Protein AF-A0A6V7VIT1-F1 (afdb_monomer_lite)

Radius of gyration: 38.46 Å; chains: 1; bounding box: 57×125×67 Å

Secondary structure (DSSP, 8-state):
-HHHHHHHHTT---HHHHHHHHHHHHHHHHHHHHHHHHHHHHHSSPPPHHHHHHHHHHHHHHHHHHHHHHHHHHHHHHHHHHHHHHHTTT---HHHHHHHHHHHHHHHHHHHHHHHHHHHHHHHHHHHHHHHTT-S-SHHHHHHHHHHHHHHHHHHHHHHHHHHHHH-HHHHHHHHHHHHHHHHHHHHHHHHHHHHHHHHHHHHHHHHHHHHHHHHHHHHHHHHHHHHHHHHHTTS--

Organism: Meloidogyne enterolobii (NCBI:txid390850)

Sequence (238 aa):
MATVFARKYEKSKSKVFSICWFSIAIFVVLCNAISQQLTTRNNGARATIVTATSSYIVLIVSFIEFLLFILLLRYNKKKLIAVKEKEKFGNYKLTERYQHLENVRTGSQLIPTLICQLLFTVALAQAQTWVVFEMIPDKFYLALAIQANNLCDAIFSMLAESCVIIFHPFIRRDITQLLKKIFIKNRISDSSTNMTFYLKKENEAIDQIKMLTNSWEKKALNNNNNMITVVNKYKVVK

Foldseek 3Di:
DCVVDVPPCVVCPPPVVVVVVVVVVVVVVVVLVVQQVVCCVPPRRFQDPVNLVVLVVQLVVLVVVLVVLVVVLVVLVVVLVVQVVVVVVVPHDPVSNVSSVVSNLVSVLCNVLSVLSNVLSVVSSVLNVCRNVVVPVDPVVNVVSVVVNVVSVVVSVVVSVVSCCVSPPVNVVVVVVVVCCVVVVVVVVVVVVVVVVVVVVVVVVVVVVVVVVVVVVVVVVVVVVVVVVVVVVVVPDD

pLDDT: mean 73.59, std 13.9, range [40.19, 93.62]

InterPro domains:
  IPR052854 Nematode Serpentine Receptor Class Epsilon [PTHR47518] (1-219)

Structure (mmCIF, N/CA/C/O backbone):
data_AF-A0A6V7VIT1-F1
#
_entry.id   AF-A0A6V7VIT1-F1
#
loop_
_atom_site.group_PDB
_atom_site.id
_atom_site.type_symbol
_atom_site.label_atom_id
_atom_site.label_alt_id
_atom_site.label_comp_id
_atom_site.label_asym_id
_atom_site.label_entity_id
_atom_site.label_seq_id
_atom_site.pdbx_PDB_ins_code
_atom_site.Cartn_x
_atom_site.Cartn_y
_atom_site.Cartn_z
_atom_site.occupancy
_atom_site.B_iso_or_equiv
_atom_site.auth_seq_id
_atom_site.auth_comp_id
_atom_site.auth_asym_id
_atom_site.auth_atom_id
_atom_site.pdbx_PDB_model_num
ATOM 1 N N . MET A 1 1 ? -10.109 7.835 9.145 1.00 46.00 1 MET A N 1
ATOM 2 C CA . MET A 1 1 ? -10.487 7.634 10.566 1.00 46.00 1 MET A CA 1
ATOM 3 C C . MET A 1 1 ? -11.863 8.225 10.826 1.00 46.00 1 MET A C 1
ATOM 5 O O . MET A 1 1 ? -12.134 9.353 10.428 1.00 46.00 1 MET A O 1
ATOM 9 N N . ALA A 1 2 ? -12.716 7.452 11.489 1.00 40.19 2 ALA A N 1
ATOM 10 C CA . ALA A 1 2 ? -14.129 7.699 11.748 1.00 40.19 2 ALA A CA 1
ATOM 11 C C . ALA A 1 2 ? -14.424 8.964 12.582 1.00 40.19 2 ALA A C 1
ATOM 13 O O . ALA A 1 2 ? -15.536 9.474 12.527 1.00 40.19 2 ALA A O 1
ATOM 14 N N . THR A 1 3 ? -13.460 9.529 13.316 1.00 42.31 3 THR A N 1
ATOM 15 C CA . THR A 1 3 ? -13.709 10.680 14.208 1.00 42.31 3 THR A CA 1
ATOM 16 C C . THR A 1 3 ? -13.846 12.024 13.508 1.00 42.31 3 THR A C 1
ATOM 18 O O . THR A 1 3 ? -14.497 12.903 14.060 1.00 42.31 3 THR A O 1
ATOM 21 N N . VAL A 1 4 ? -13.292 12.207 12.307 1.00 45.78 4 VAL A N 1
ATOM 22 C CA . VAL A 1 4 ? -13.430 13.495 11.596 1.00 45.78 4 VAL A CA 1
ATOM 23 C C . VAL A 1 4 ? -14.653 13.498 10.679 1.00 45.78 4 VAL A C 1
ATOM 25 O O . VAL A 1 4 ? -15.188 14.557 10.369 1.00 45.78 4 VAL A O 1
ATOM 28 N N . PHE A 1 5 ? -15.160 12.321 10.294 1.00 42.91 5 PHE A N 1
ATOM 29 C CA . PHE A 1 5 ? -16.204 12.270 9.281 1.00 42.91 5 PHE A CA 1
ATOM 30 C C . PHE A 1 5 ? -17.329 11.256 9.477 1.00 42.91 5 PHE A C 1
ATOM 32 O O . PHE A 1 5 ? -18.253 11.384 8.706 1.00 42.91 5 PHE A O 1
ATOM 39 N N . ALA A 1 6 ? -17.388 10.323 10.437 1.00 41.41 6 ALA A N 1
ATOM 40 C CA . ALA A 1 6 ? -18.383 9.221 10.402 1.00 41.41 6 ALA A CA 1
ATOM 41 C C . ALA A 1 6 ? -19.821 9.627 9.988 1.00 41.41 6 ALA A C 1
ATOM 43 O O . ALA A 1 6 ? -20.347 9.087 9.021 1.00 41.41 6 ALA A O 1
ATOM 44 N N . ARG A 1 7 ? -20.406 10.676 10.593 1.00 42.16 7 ARG A N 1
ATOM 45 C CA . ARG A 1 7 ? -21.748 11.178 10.214 1.00 42.16 7 ARG A CA 1
ATOM 46 C C . ARG A 1 7 ? -21.830 11.886 8.851 1.00 42.16 7 ARG A C 1
ATOM 48 O O . ARG A 1 7 ? -22.896 11.897 8.244 1.00 42.16 7 ARG A O 1
ATOM 55 N N . LYS A 1 8 ? -20.743 12.505 8.380 1.00 45.22 8 LYS A N 1
ATOM 56 C CA . LYS A 1 8 ? -20.663 13.207 7.082 1.00 45.22 8 LYS A CA 1
ATOM 57 C C . LYS A 1 8 ? -20.175 12.281 5.953 1.00 45.22 8 LYS A C 1
ATOM 59 O O . LYS A 1 8 ? -20.661 12.394 4.842 1.00 45.22 8 LYS A O 1
ATOM 64 N N . TYR A 1 9 ? -19.297 11.324 6.254 1.00 41.19 9 TYR A N 1
ATOM 65 C CA . TYR A 1 9 ? -18.721 10.314 5.360 1.00 41.19 9 TYR A CA 1
ATOM 66 C C . TYR A 1 9 ? -19.749 9.249 4.973 1.00 41.19 9 TYR A C 1
ATOM 68 O O . TYR A 1 9 ? -19.798 8.855 3.814 1.00 41.19 9 TYR A O 1
ATOM 76 N N . GLU A 1 10 ? -20.604 8.812 5.910 1.00 42.75 10 GLU A N 1
ATOM 77 C CA . GLU A 1 10 ? -21.700 7.885 5.588 1.00 42.75 10 GLU A CA 1
ATOM 78 C C . GLU A 1 10 ? -22.764 8.537 4.698 1.00 42.75 10 GLU A C 1
ATOM 80 O O . GLU A 1 10 ? -23.299 7.881 3.807 1.00 42.75 10 GLU A O 1
ATOM 85 N N . LYS A 1 11 ? -23.044 9.837 4.889 1.00 45.75 11 LYS A N 1
ATOM 86 C CA . LYS A 1 11 ? -24.026 10.578 4.079 1.00 45.75 11 LYS A CA 1
ATOM 87 C C . LYS A 1 11 ? -23.471 11.117 2.761 1.00 45.75 11 LYS A C 1
ATOM 89 O O . LYS A 1 11 ? -24.223 11.224 1.799 1.00 45.75 11 LYS A O 1
ATOM 94 N N . SER A 1 12 ? -22.177 11.420 2.684 1.00 45.94 12 SER A N 1
ATOM 95 C CA . SER A 1 12 ? -21.496 11.813 1.451 1.00 45.94 12 SER A CA 1
ATOM 96 C C . SER A 1 12 ? -20.438 10.776 1.081 1.00 45.94 12 SER A C 1
ATOM 98 O O . SER A 1 12 ? -19.238 11.059 1.060 1.00 45.94 12 SER A O 1
ATOM 100 N N . LYS A 1 13 ? -20.873 9.567 0.709 1.00 47.53 13 LYS A N 1
ATOM 101 C CA . LYS A 1 13 ? -20.125 8.807 -0.298 1.00 47.53 13 LYS A CA 1
ATOM 102 C C . LYS A 1 13 ? -20.094 9.683 -1.545 1.00 47.53 13 LYS A C 1
ATOM 104 O O . LYS A 1 13 ? -21.008 9.633 -2.364 1.00 47.53 13 LYS A O 1
ATOM 109 N N . SER A 1 14 ? -19.103 10.561 -1.649 1.00 57.34 14 SER A N 1
ATOM 110 C CA . SER A 1 14 ? -18.929 11.395 -2.824 1.00 57.34 14 SER A CA 1
ATOM 111 C C . SER A 1 14 ? -18.463 10.462 -3.929 1.00 57.34 14 SER A C 1
ATOM 113 O O . SER A 1 14 ? -17.272 10.265 -4.140 1.00 57.34 14 SER A O 1
ATOM 115 N N . LYS A 1 15 ? -19.427 9.831 -4.610 1.00 65.94 15 LYS A N 1
ATOM 116 C CA . LYS A 1 15 ? -19.193 9.112 -5.864 1.00 65.94 15 LYS A CA 1
ATOM 117 C C . LYS A 1 15 ? -18.367 9.997 -6.797 1.00 65.94 15 LYS A C 1
ATOM 119 O O . LYS A 1 15 ? -17.474 9.496 -7.454 1.00 65.94 15 LYS A O 1
ATOM 124 N N . VAL A 1 16 ? -18.597 11.312 -6.748 1.00 71.75 16 VAL A N 1
ATOM 125 C CA . VAL A 1 16 ? -17.805 12.339 -7.429 1.00 71.75 16 VAL A CA 1
ATOM 126 C C . VAL A 1 16 ? -16.333 12.311 -7.011 1.00 71.75 16 VAL A C 1
ATOM 128 O O . VAL A 1 16 ? -15.484 12.271 -7.883 1.00 71.75 16 VAL A O 1
ATOM 131 N N . PHE A 1 17 ? -15.998 12.260 -5.717 1.00 69.62 17 PHE A N 1
ATOM 132 C CA . PHE A 1 17 ? -14.604 12.136 -5.267 1.00 69.62 17 PHE A CA 1
ATOM 133 C C . PHE A 1 17 ? -13.963 10.843 -5.773 1.00 69.62 17 PHE A C 1
ATOM 135 O O . PHE A 1 17 ? -12.865 10.891 -6.312 1.00 69.62 17 PHE A O 1
ATOM 142 N N . SER A 1 18 ? -14.651 9.702 -5.654 1.00 68.56 18 SER A N 1
ATOM 143 C CA . SER A 1 18 ? -14.129 8.427 -6.159 1.00 68.56 18 SER A CA 1
ATOM 144 C C . SER A 1 18 ? -13.947 8.436 -7.677 1.00 68.56 18 SER A C 1
ATOM 146 O O . SER A 1 18 ? -12.925 7.960 -8.149 1.00 68.56 18 SER A O 1
ATOM 148 N N . ILE A 1 1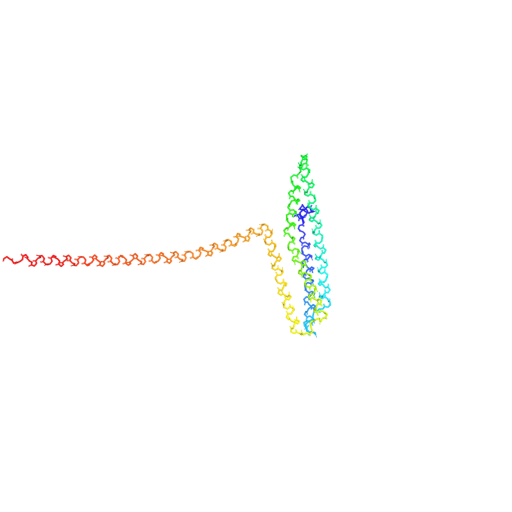9 ? -14.892 9.006 -8.432 1.00 74.25 19 ILE A N 1
ATOM 149 C CA . ILE A 1 19 ? -14.811 9.139 -9.893 1.00 74.25 19 ILE A CA 1
ATOM 150 C C . ILE A 1 19 ? -13.668 10.082 -10.276 1.00 74.25 19 ILE A C 1
ATOM 152 O O . ILE A 1 19 ? -12.827 9.701 -11.077 1.00 74.25 19 ILE A O 1
ATOM 156 N N . CYS A 1 20 ? -13.582 11.275 -9.679 1.00 72.31 20 CYS A N 1
ATOM 157 C CA . CYS A 1 20 ? -12.505 12.227 -9.954 1.00 72.31 20 CYS A CA 1
ATOM 158 C C . CYS A 1 20 ? -11.135 11.637 -9.611 1.00 72.31 20 CYS A C 1
ATOM 160 O O . CYS A 1 20 ? -10.208 11.742 -10.407 1.00 72.31 20 CYS A O 1
ATOM 162 N N . TRP A 1 21 ? -11.013 10.976 -8.458 1.00 73.94 21 TRP A N 1
ATOM 163 C CA . TRP A 1 21 ? -9.774 10.319 -8.055 1.00 73.94 21 TRP A CA 1
ATOM 164 C C . TRP A 1 21 ? -9.388 9.192 -9.014 1.00 73.94 21 TRP A C 1
ATOM 166 O O . TRP A 1 21 ? -8.238 9.107 -9.435 1.00 73.94 21 TRP A O 1
ATOM 176 N N . PHE A 1 22 ? -10.355 8.366 -9.414 1.00 70.81 22 PHE A N 1
ATOM 177 C CA . PHE A 1 22 ? -10.134 7.282 -10.365 1.00 70.81 22 PHE A CA 1
ATOM 178 C C . PHE A 1 22 ? -9.728 7.804 -11.749 1.00 70.81 22 PHE A C 1
ATOM 180 O O . PHE A 1 22 ? -8.796 7.274 -12.346 1.00 70.81 22 PHE A O 1
ATOM 187 N N . SER A 1 23 ? -10.346 8.887 -12.227 1.00 75.62 23 SER A N 1
ATOM 188 C CA . SER A 1 23 ? -9.967 9.544 -13.482 1.00 75.62 23 SER A CA 1
ATOM 189 C C . SER A 1 23 ? -8.548 10.109 -13.436 1.00 75.62 23 SER A C 1
ATOM 191 O O . SER A 1 23 ? -7.798 9.939 -14.393 1.00 75.62 23 SER A O 1
ATOM 193 N N . ILE A 1 24 ? -8.152 10.736 -12.320 1.00 75.31 24 ILE A N 1
ATOM 194 C CA . ILE A 1 24 ? -6.777 11.220 -12.115 1.00 75.31 24 ILE A CA 1
ATOM 195 C C . ILE A 1 24 ? -5.799 10.040 -12.119 1.00 75.31 24 ILE A C 1
ATOM 197 O O . ILE A 1 24 ? -4.781 10.096 -12.804 1.00 75.31 24 ILE A O 1
ATOM 201 N N . ALA A 1 25 ? -6.117 8.956 -11.408 1.00 71.94 25 ALA A N 1
ATOM 202 C CA . ALA A 1 25 ? -5.275 7.764 -11.361 1.00 71.94 25 ALA A CA 1
ATOM 203 C C . ALA A 1 25 ? -5.102 7.131 -12.752 1.00 71.94 25 ALA A C 1
ATOM 205 O O . ALA A 1 25 ? -3.974 6.860 -13.160 1.00 71.94 25 ALA A O 1
ATOM 206 N N . ILE A 1 26 ? -6.191 6.968 -13.515 1.00 77.06 26 ILE A N 1
ATOM 207 C CA . ILE A 1 26 ? -6.143 6.467 -14.897 1.00 77.06 26 ILE A CA 1
ATOM 208 C C . ILE A 1 26 ? -5.291 7.378 -15.774 1.00 77.06 26 ILE A C 1
ATOM 210 O O . ILE A 1 26 ? -4.445 6.887 -16.515 1.00 77.06 26 ILE A O 1
ATOM 214 N N . PHE A 1 27 ? -5.488 8.693 -15.690 1.00 78.69 27 PHE A N 1
ATOM 215 C CA . PHE A 1 27 ? -4.723 9.646 -16.486 1.00 78.69 27 PHE A CA 1
ATOM 216 C C . PHE A 1 27 ? -3.218 9.537 -16.208 1.00 78.69 27 PHE A C 1
ATOM 218 O O . PHE A 1 27 ? -2.426 9.461 -17.144 1.00 78.69 27 PHE A O 1
ATOM 225 N N . VAL A 1 28 ? -2.819 9.455 -14.936 1.00 70.81 28 VAL A N 1
ATOM 226 C CA . VAL A 1 28 ? -1.411 9.286 -14.541 1.00 70.81 28 VAL A CA 1
ATOM 227 C C . VAL A 1 28 ? -0.844 7.957 -15.049 1.00 70.81 28 VAL A C 1
ATOM 229 O O . VAL A 1 28 ? 0.254 7.937 -15.606 1.00 70.81 28 VAL A O 1
ATOM 232 N N . VAL A 1 29 ? -1.596 6.859 -14.918 1.00 75.25 29 VAL A N 1
ATOM 233 C CA . VAL A 1 29 ? -1.184 5.536 -15.417 1.00 75.25 29 VAL A CA 1
ATOM 234 C C . VAL A 1 29 ? -1.013 5.548 -16.936 1.00 75.25 29 VAL A C 1
ATOM 236 O O . VAL A 1 29 ? -0.002 5.059 -17.436 1.00 75.25 29 VAL A O 1
ATOM 239 N N . LEU A 1 30 ? -1.952 6.146 -17.674 1.00 74.56 30 LEU A N 1
ATOM 240 C CA . LEU A 1 30 ? -1.879 6.255 -19.131 1.00 74.56 30 LEU A CA 1
ATOM 241 C C . LEU A 1 30 ? -0.693 7.112 -19.577 1.00 74.56 30 LEU A C 1
ATOM 243 O O . LEU A 1 30 ? 0.049 6.697 -20.462 1.00 74.56 30 LEU A O 1
ATOM 247 N N . CYS A 1 31 ? -0.465 8.263 -18.942 1.00 72.88 31 CYS A N 1
ATOM 248 C CA . CYS A 1 31 ? 0.691 9.113 -19.229 1.00 72.88 31 CYS A CA 1
ATOM 249 C C . CYS A 1 31 ? 2.015 8.369 -19.002 1.00 72.88 31 CYS A C 1
ATOM 251 O O . CYS A 1 31 ? 2.915 8.448 -19.841 1.00 72.88 31 CYS A O 1
ATOM 253 N N . ASN A 1 32 ? 2.119 7.595 -17.918 1.00 68.38 32 ASN A N 1
ATOM 254 C CA . ASN A 1 32 ? 3.301 6.779 -17.641 1.00 68.38 32 ASN A CA 1
ATOM 255 C C . ASN A 1 32 ? 3.475 5.644 -18.661 1.00 68.38 32 ASN A C 1
ATOM 257 O O . ASN A 1 32 ? 4.573 5.469 -19.188 1.00 68.38 32 ASN A O 1
ATOM 261 N N . ALA A 1 33 ? 2.403 4.924 -19.001 1.00 70.69 33 ALA A N 1
ATOM 262 C CA . ALA A 1 33 ? 2.444 3.836 -19.978 1.00 70.69 33 ALA A CA 1
ATOM 263 C C . ALA A 1 33 ? 2.823 4.331 -21.386 1.00 70.69 33 ALA A C 1
ATOM 265 O O . ALA A 1 33 ? 3.668 3.734 -22.054 1.00 70.69 33 ALA A O 1
ATOM 266 N N . ILE A 1 34 ? 2.244 5.455 -21.820 1.00 72.75 34 ILE A N 1
ATOM 267 C CA . ILE A 1 34 ? 2.535 6.080 -23.117 1.00 72.75 34 ILE A CA 1
ATOM 268 C C . ILE A 1 34 ? 3.983 6.586 -23.154 1.00 72.75 34 ILE A C 1
ATOM 270 O O . ILE A 1 34 ? 4.697 6.321 -24.121 1.00 72.75 34 ILE A O 1
ATOM 274 N N . SER A 1 35 ? 4.448 7.254 -22.091 1.00 66.81 35 SER A N 1
ATOM 275 C CA . SER A 1 35 ? 5.839 7.715 -21.963 1.00 66.81 35 SER A CA 1
ATOM 276 C C . SER A 1 35 ? 6.835 6.552 -22.065 1.00 66.81 35 SER A C 1
ATOM 278 O O . SER A 1 35 ? 7.835 6.633 -22.784 1.00 66.81 35 SER A O 1
ATOM 280 N N . GLN A 1 36 ? 6.525 5.423 -21.425 1.00 64.75 36 GLN A N 1
ATOM 281 C CA . GLN A 1 36 ? 7.357 4.223 -21.472 1.00 64.75 36 GLN A CA 1
ATOM 282 C C . GLN A 1 36 ? 7.368 3.582 -22.874 1.00 64.75 36 GLN A C 1
ATOM 284 O O . GLN A 1 36 ? 8.441 3.264 -23.395 1.00 64.75 36 GLN A O 1
ATOM 289 N N . GLN A 1 37 ? 6.213 3.457 -23.539 1.00 64.88 37 GLN A N 1
ATOM 290 C CA . GLN A 1 37 ? 6.129 2.898 -24.898 1.00 64.88 37 GLN A CA 1
ATOM 291 C C . GLN A 1 37 ? 6.834 3.761 -25.954 1.00 64.88 37 GLN A C 1
ATOM 293 O O . GLN A 1 37 ? 7.558 3.224 -26.796 1.00 64.88 37 GLN A O 1
ATOM 298 N N . LEU A 1 38 ? 6.673 5.087 -25.898 1.00 61.38 38 LEU A N 1
ATOM 299 C CA . LEU A 1 38 ? 7.322 6.017 -26.832 1.00 61.38 38 LEU A CA 1
ATOM 300 C C . LEU A 1 38 ? 8.853 5.949 -26.739 1.00 61.38 38 LEU A C 1
ATOM 302 O O . LEU A 1 38 ? 9.547 6.055 -27.748 1.00 61.38 38 LEU A O 1
ATOM 306 N N . THR A 1 39 ? 9.377 5.712 -25.539 1.00 55.81 39 THR A N 1
ATOM 307 C CA . THR A 1 39 ? 10.824 5.687 -25.281 1.00 55.81 39 THR A CA 1
ATOM 308 C C . THR A 1 39 ? 11.452 4.347 -25.653 1.00 55.81 39 THR A C 1
ATOM 310 O O . THR A 1 39 ? 12.531 4.315 -26.249 1.00 55.81 39 THR A O 1
ATOM 313 N N . THR A 1 40 ? 10.733 3.245 -25.407 1.00 57.53 40 THR A N 1
ATOM 314 C CA . THR A 1 40 ? 11.169 1.886 -25.778 1.00 57.53 40 THR A CA 1
ATOM 315 C C . THR A 1 40 ? 11.393 1.755 -27.289 1.00 57.53 40 THR A C 1
ATOM 317 O O . THR A 1 40 ? 12.301 1.048 -27.722 1.00 57.53 40 THR A O 1
ATOM 320 N N . ARG A 1 41 ? 10.599 2.478 -28.092 1.00 52.69 41 ARG A N 1
ATOM 321 C CA . ARG A 1 41 ? 10.657 2.450 -29.560 1.00 52.69 41 ARG A CA 1
ATOM 322 C C . ARG A 1 41 ? 11.880 3.164 -30.148 1.00 52.69 41 ARG A C 1
ATOM 324 O O . ARG A 1 41 ? 12.341 2.753 -31.206 1.00 52.69 41 ARG A O 1
ATOM 331 N N . ASN A 1 42 ? 12.404 4.192 -29.475 1.00 50.34 42 ASN A N 1
ATOM 332 C CA . ASN A 1 42 ? 13.466 5.040 -30.026 1.00 50.34 42 ASN A CA 1
ATOM 333 C C . ASN A 1 42 ? 14.856 4.781 -29.420 1.00 50.34 42 ASN A C 1
ATOM 335 O O . ASN A 1 42 ? 15.836 4.935 -30.136 1.00 50.34 42 ASN A O 1
ATOM 339 N N . ASN A 1 43 ? 14.966 4.362 -28.149 1.00 52.06 43 ASN A N 1
ATOM 340 C CA . ASN A 1 43 ? 16.262 4.271 -27.447 1.00 52.06 43 ASN A CA 1
ATOM 341 C C . ASN A 1 43 ? 16.470 2.972 -26.629 1.00 52.06 43 ASN A C 1
ATOM 343 O O . ASN A 1 43 ? 17.393 2.892 -25.815 1.00 52.06 43 ASN A O 1
ATOM 347 N N . GLY A 1 44 ? 15.634 1.944 -26.825 1.00 55.28 44 GLY A N 1
ATOM 348 C CA . GLY A 1 44 ? 15.608 0.752 -25.965 1.00 55.28 44 GLY A CA 1
ATOM 349 C C . GLY A 1 44 ? 14.929 1.015 -24.614 1.00 55.28 44 GLY A C 1
ATOM 350 O O . GLY A 1 44 ? 14.366 2.086 -24.398 1.00 55.28 44 GLY A O 1
ATOM 351 N N . ALA A 1 45 ? 14.941 0.029 -23.708 1.00 53.28 45 ALA A N 1
ATOM 352 C CA . ALA A 1 45 ? 14.264 0.069 -22.404 1.00 53.28 45 ALA A CA 1
ATOM 353 C C . ALA A 1 45 ? 14.902 1.080 -21.424 1.00 53.28 45 ALA A C 1
ATOM 355 O O . ALA A 1 45 ? 15.522 0.702 -20.433 1.00 53.28 45 ALA A O 1
ATOM 356 N N . ARG A 1 46 ? 14.773 2.377 -21.712 1.00 57.62 46 ARG A N 1
ATOM 357 C CA . ARG A 1 46 ? 15.201 3.475 -20.842 1.00 57.62 46 ARG A CA 1
ATOM 358 C C . ARG A 1 46 ? 13.992 4.039 -20.101 1.00 57.62 46 ARG A C 1
ATOM 360 O O . ARG A 1 46 ? 12.973 4.351 -20.716 1.00 57.62 46 ARG A O 1
ATOM 367 N N . ALA A 1 47 ? 14.112 4.181 -18.784 1.00 60.00 47 ALA A N 1
ATOM 368 C CA . ALA A 1 47 ? 13.222 5.034 -18.005 1.00 60.00 47 ALA A CA 1
ATOM 369 C C . ALA A 1 47 ? 13.414 6.485 -18.461 1.00 60.00 47 ALA A C 1
ATOM 371 O O . ALA A 1 47 ? 14.537 6.913 -18.733 1.00 60.00 47 ALA A O 1
ATOM 372 N N . THR A 1 48 ? 12.327 7.243 -18.570 1.00 68.88 48 THR A N 1
ATOM 373 C CA . THR A 1 48 ? 12.419 8.663 -18.908 1.00 68.88 48 THR A CA 1
ATOM 374 C C . THR A 1 48 ? 12.672 9.481 -17.652 1.00 68.88 48 THR A C 1
ATOM 376 O O . THR A 1 48 ? 12.296 9.099 -16.545 1.00 68.88 48 THR A O 1
ATOM 379 N N . ILE A 1 49 ? 13.239 10.676 -17.825 1.00 73.62 49 ILE A N 1
ATOM 380 C CA . ILE A 1 49 ? 13.282 11.685 -16.756 1.00 73.62 49 ILE A CA 1
ATOM 381 C C . ILE A 1 49 ? 11.872 11.882 -16.171 1.00 73.62 49 ILE A C 1
ATOM 383 O O . ILE A 1 49 ? 11.721 11.989 -14.962 1.00 73.62 49 ILE A O 1
ATOM 387 N N . VAL A 1 50 ? 10.831 11.810 -17.010 1.00 74.31 50 VAL A N 1
ATOM 388 C CA . VAL A 1 50 ? 9.423 11.887 -16.596 1.00 74.31 50 VAL A CA 1
ATOM 389 C C . VAL A 1 50 ? 9.028 10.745 -15.651 1.00 74.31 50 VAL A C 1
ATOM 391 O O . VAL A 1 50 ? 8.429 11.020 -14.610 1.00 74.31 50 VAL A O 1
ATOM 394 N N . THR A 1 51 ? 9.370 9.483 -15.947 1.00 75.12 51 THR A N 1
ATOM 395 C CA . THR A 1 51 ? 9.041 8.361 -15.047 1.00 75.12 51 THR A CA 1
ATOM 396 C C . THR A 1 51 ? 9.798 8.466 -13.726 1.00 75.12 51 THR A C 1
ATOM 398 O O . THR A 1 51 ? 9.192 8.275 -12.670 1.00 75.12 51 THR A O 1
ATOM 401 N N . ALA A 1 52 ? 11.068 8.882 -13.748 1.00 81.50 52 ALA A N 1
ATOM 402 C CA . ALA A 1 52 ? 11.816 9.152 -12.522 1.00 81.50 52 ALA A CA 1
ATOM 403 C C . ALA A 1 52 ? 11.187 10.289 -11.701 1.00 81.50 52 ALA A C 1
ATOM 405 O O . ALA A 1 52 ? 10.884 10.089 -10.525 1.00 81.50 52 ALA A O 1
ATOM 406 N N . THR A 1 53 ? 10.892 11.445 -12.303 1.00 83.75 53 THR A N 1
ATOM 407 C CA . THR A 1 53 ? 10.220 12.558 -11.612 1.00 83.75 53 THR A CA 1
ATOM 408 C C . THR A 1 53 ? 8.876 12.125 -11.026 1.00 83.75 53 THR A C 1
ATOM 410 O O . THR A 1 53 ? 8.588 12.434 -9.870 1.00 83.75 53 THR A O 1
ATOM 413 N N . SER A 1 54 ? 8.079 11.349 -11.768 1.00 83.19 54 SER A N 1
ATOM 414 C CA . SER A 1 54 ? 6.800 10.827 -11.272 1.00 83.19 54 SER A CA 1
ATOM 415 C C . SER A 1 54 ? 6.978 9.922 -10.045 1.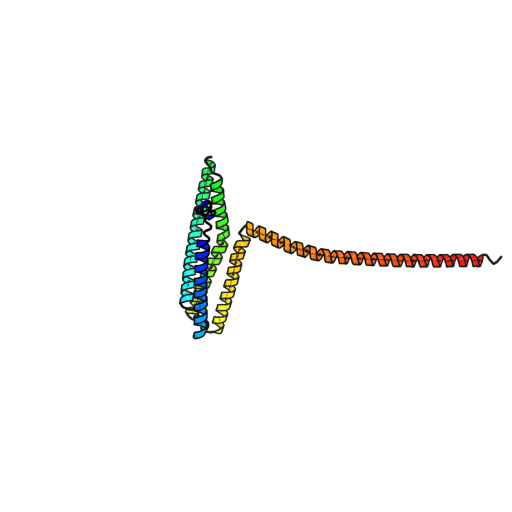00 83.19 54 SER A C 1
ATOM 417 O O . SER A 1 54 ? 6.234 10.058 -9.075 1.00 83.19 54 SER A O 1
ATOM 419 N N . SER A 1 55 ? 8.012 9.071 -10.029 1.00 85.50 55 SER A N 1
ATOM 420 C CA . SER A 1 55 ? 8.303 8.187 -8.895 1.00 85.50 55 SER A CA 1
ATOM 421 C C . SER A 1 55 ? 8.704 8.962 -7.635 1.00 85.50 55 SER A C 1
ATOM 423 O O . SER A 1 55 ? 8.251 8.627 -6.541 1.00 85.50 55 SER A O 1
ATOM 425 N N . TYR A 1 56 ? 9.451 10.063 -7.778 1.00 88.88 56 TYR A N 1
ATOM 426 C CA . TYR A 1 56 ? 9.781 10.949 -6.658 1.00 88.88 56 TYR A CA 1
ATOM 427 C C . TYR A 1 56 ? 8.564 11.707 -6.126 1.00 88.88 56 TYR A C 1
ATOM 429 O O . TYR A 1 56 ? 8.422 11.855 -4.914 1.00 88.88 56 TYR A O 1
ATOM 437 N N . ILE A 1 57 ? 7.657 12.151 -7.002 1.00 88.62 57 ILE A N 1
ATOM 438 C CA . ILE A 1 57 ? 6.393 12.766 -6.573 1.00 88.62 57 ILE A CA 1
ATOM 439 C C . ILE A 1 57 ? 5.577 11.758 -5.757 1.00 88.62 57 ILE A C 1
ATOM 441 O O . ILE A 1 57 ? 5.112 12.089 -4.667 1.00 88.62 57 ILE A O 1
ATOM 445 N N . VAL A 1 58 ? 5.449 10.518 -6.241 1.00 89.00 58 VAL A N 1
ATOM 446 C CA . VAL A 1 58 ? 4.748 9.441 -5.524 1.00 89.00 58 VAL A CA 1
ATOM 447 C C . VAL A 1 58 ? 5.400 9.165 -4.167 1.00 89.00 58 VAL A C 1
ATOM 449 O O . VAL A 1 58 ? 4.686 9.040 -3.172 1.00 89.00 58 VAL A O 1
ATOM 452 N N . LEU A 1 59 ? 6.734 9.137 -4.093 1.00 92.06 59 LEU A N 1
ATOM 453 C CA . LEU A 1 59 ? 7.464 8.965 -2.836 1.00 92.06 59 LEU A CA 1
ATOM 454 C C . LEU A 1 59 ? 7.170 10.100 -1.843 1.00 92.06 59 LEU A C 1
ATOM 456 O O . LEU A 1 59 ? 6.863 9.833 -0.682 1.00 92.06 59 LEU A O 1
ATOM 460 N N . ILE A 1 60 ? 7.217 11.360 -2.290 1.00 92.19 60 ILE A N 1
ATOM 461 C CA . ILE A 1 60 ? 6.926 12.529 -1.444 1.00 92.19 60 ILE A CA 1
ATOM 462 C C . ILE A 1 60 ? 5.491 12.464 -0.918 1.00 92.19 60 ILE A C 1
ATOM 464 O O . ILE A 1 60 ? 5.266 12.632 0.281 1.00 92.19 60 ILE A O 1
A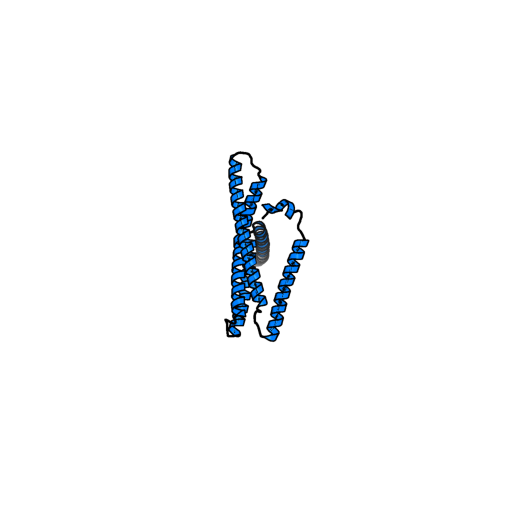TOM 468 N N . VAL A 1 61 ? 4.522 12.185 -1.794 1.00 90.31 61 VAL A N 1
ATOM 469 C CA . VAL A 1 61 ? 3.112 12.042 -1.410 1.00 90.31 61 VAL A CA 1
ATOM 470 C C . VAL A 1 61 ? 2.942 10.911 -0.395 1.00 90.31 61 VAL A C 1
ATOM 472 O O . VAL A 1 61 ? 2.308 11.122 0.637 1.00 90.31 61 VAL A O 1
ATOM 475 N N . SER A 1 62 ? 3.566 9.756 -0.631 1.00 90.00 62 SER A N 1
ATOM 476 C CA . SER A 1 62 ? 3.491 8.595 0.269 1.00 90.00 62 SER A CA 1
ATOM 477 C C . SER A 1 62 ? 4.111 8.890 1.635 1.00 90.00 62 SER A C 1
ATOM 479 O O . SER A 1 62 ? 3.571 8.501 2.670 1.00 90.00 62 SER A O 1
ATOM 481 N N . PHE A 1 63 ? 5.215 9.639 1.666 1.00 93.12 63 PHE A N 1
ATOM 482 C CA . PHE A 1 63 ? 5.847 10.073 2.909 1.00 93.12 63 PHE A CA 1
ATOM 483 C C . PHE A 1 63 ? 4.970 11.064 3.687 1.00 93.12 63 PHE A C 1
ATOM 485 O O . PHE A 1 63 ? 4.787 10.910 4.897 1.00 93.12 63 PHE A O 1
ATOM 492 N N . ILE A 1 64 ? 4.379 12.051 3.004 1.00 92.62 64 ILE A N 1
ATOM 493 C CA . ILE A 1 64 ? 3.439 13.006 3.611 1.00 92.62 64 ILE A CA 1
ATOM 494 C C . ILE A 1 64 ? 2.216 12.269 4.167 1.00 92.62 64 ILE A C 1
ATOM 496 O O . ILE A 1 64 ? 1.817 12.521 5.305 1.00 92.62 64 ILE A O 1
ATOM 500 N N . GLU A 1 65 ? 1.641 11.340 3.403 1.00 88.50 65 GLU A N 1
ATOM 501 C CA . GLU A 1 65 ? 0.509 10.520 3.838 1.00 88.50 65 GLU A CA 1
ATOM 502 C C . GLU A 1 65 ? 0.859 9.716 5.094 1.00 88.50 65 GLU A C 1
ATOM 504 O O . GLU A 1 65 ? 0.121 9.761 6.084 1.00 88.50 65 GLU A O 1
ATOM 509 N N . PHE A 1 66 ? 2.017 9.052 5.100 1.00 91.88 66 PHE A N 1
ATOM 510 C CA . PHE A 1 66 ? 2.501 8.302 6.254 1.00 91.88 66 PHE A CA 1
ATOM 511 C C . PHE A 1 66 ? 2.654 9.195 7.494 1.00 91.88 66 PHE A C 1
ATOM 513 O O . PHE A 1 66 ? 2.170 8.852 8.578 1.00 91.88 66 PHE A O 1
ATOM 520 N N . LEU A 1 67 ? 3.262 10.377 7.352 1.00 93.62 67 LEU A N 1
ATOM 521 C CA . LEU A 1 67 ? 3.421 11.331 8.452 1.00 93.62 67 LEU A CA 1
ATOM 522 C C . LEU A 1 67 ? 2.077 11.833 8.989 1.00 93.62 67 LEU A C 1
ATOM 524 O O . LEU A 1 67 ? 1.847 11.799 10.203 1.00 93.62 67 LEU A O 1
ATOM 528 N N . LEU A 1 68 ? 1.175 12.265 8.104 1.00 89.38 68 LEU A N 1
ATOM 529 C CA . LEU A 1 68 ? -0.167 12.715 8.479 1.00 89.38 68 LEU A CA 1
ATOM 530 C C . LEU A 1 68 ? -0.932 11.609 9.205 1.00 89.38 68 LEU A C 1
ATOM 532 O O . LEU A 1 68 ? -1.584 11.866 10.220 1.00 89.38 68 LEU A O 1
ATOM 536 N N . PHE A 1 69 ? -0.807 10.370 8.739 1.00 91.25 69 PHE A N 1
ATOM 537 C CA . PHE A 1 69 ? -1.419 9.216 9.374 1.00 91.25 69 PHE A CA 1
ATOM 538 C C . PHE A 1 69 ? -0.878 8.969 10.790 1.00 91.25 69 PHE A C 1
ATOM 540 O O . PHE A 1 69 ? -1.660 8.772 11.727 1.00 91.25 69 PHE A O 1
ATOM 547 N N . ILE A 1 70 ? 0.443 9.034 10.990 1.00 91.94 70 ILE A N 1
ATOM 548 C CA . ILE A 1 70 ? 1.065 8.887 12.316 1.00 91.94 70 ILE A CA 1
ATOM 549 C C . ILE A 1 70 ? 0.617 10.004 13.266 1.00 91.94 70 ILE A C 1
ATOM 551 O O . ILE A 1 70 ? 0.291 9.730 14.428 1.00 91.94 70 ILE A O 1
ATOM 555 N N . LEU A 1 71 ? 0.550 11.250 12.790 1.00 91.88 71 LEU A N 1
ATOM 556 C CA . LEU A 1 71 ? 0.047 12.383 13.573 1.00 91.88 71 LEU A CA 1
ATOM 557 C C . LEU A 1 71 ? -1.417 12.178 13.980 1.00 91.88 71 LEU A C 1
ATOM 559 O O . LEU A 1 71 ? -1.761 12.322 15.156 1.00 91.88 71 LEU A O 1
ATOM 563 N N . LEU A 1 72 ? -2.262 11.764 13.037 1.00 89.31 72 LEU A N 1
ATOM 564 C CA . LEU A 1 72 ? -3.674 11.457 13.259 1.00 89.31 72 LEU A CA 1
ATOM 565 C C . LEU A 1 72 ? -3.853 10.313 14.274 1.00 89.31 72 LEU A C 1
ATOM 567 O O . LEU A 1 72 ? -4.721 10.372 15.151 1.00 89.31 72 LEU A O 1
ATOM 571 N N . LEU A 1 73 ? -3.011 9.281 14.206 1.00 90.75 73 LEU A N 1
ATOM 572 C CA . LEU A 1 73 ? -3.029 8.170 15.153 1.00 90.75 73 LEU A CA 1
ATOM 573 C C . LEU A 1 73 ? -2.599 8.610 16.555 1.00 90.75 73 LEU A C 1
ATOM 575 O O . LEU A 1 73 ? -3.263 8.267 17.536 1.00 90.75 73 LEU A O 1
ATOM 579 N N . ARG A 1 74 ? -1.523 9.401 16.665 1.00 91.44 74 ARG A N 1
ATOM 580 C CA . ARG A 1 74 ? -1.072 9.984 17.940 1.00 91.44 74 ARG A CA 1
ATOM 581 C C . ARG A 1 74 ? -2.155 10.865 18.558 1.00 91.44 74 ARG A C 1
ATOM 583 O O . ARG A 1 74 ? -2.417 10.749 19.755 1.00 91.44 74 ARG A O 1
ATOM 590 N N . TYR A 1 75 ? -2.820 11.685 17.748 1.00 90.38 75 TYR A N 1
ATOM 591 C CA . TYR A 1 75 ? -3.944 12.510 18.183 1.00 90.38 75 TYR A CA 1
ATOM 592 C C . TYR A 1 75 ? -5.088 11.660 18.755 1.00 90.38 75 TYR A C 1
ATOM 594 O O . TYR A 1 75 ? -5.544 11.909 19.872 1.00 90.38 75 TYR A O 1
ATOM 602 N N . ASN A 1 76 ? -5.510 10.609 18.043 1.00 88.06 76 ASN A N 1
ATOM 603 C CA . ASN A 1 76 ? -6.580 9.729 18.521 1.00 88.06 76 ASN A CA 1
ATOM 604 C C . ASN A 1 76 ? -6.185 8.940 19.778 1.00 88.06 76 ASN A C 1
ATOM 606 O O . ASN A 1 76 ? -7.023 8.772 20.663 1.00 88.06 76 ASN A O 1
ATOM 610 N N . LYS A 1 77 ? -4.917 8.525 19.916 1.00 90.81 77 LYS A N 1
ATOM 611 C CA . LYS A 1 77 ? -4.406 7.905 21.152 1.00 90.81 77 LYS A CA 1
ATOM 612 C C . LYS A 1 77 ? -4.478 8.866 22.342 1.00 90.81 77 LYS A C 1
ATOM 614 O O . LYS A 1 77 ? -4.990 8.479 23.389 1.00 90.81 77 LYS A O 1
ATOM 619 N N . LYS A 1 78 ? -4.039 10.121 22.178 1.00 91.56 78 LYS A N 1
ATOM 620 C CA . LYS A 1 78 ? -4.135 11.150 23.233 1.00 91.56 78 LYS A CA 1
ATOM 621 C C . LYS A 1 78 ? -5.587 11.411 23.641 1.00 91.56 78 LYS A C 1
ATOM 623 O O . LYS A 1 78 ? -5.896 11.414 24.828 1.00 91.56 78 LYS A O 1
ATOM 628 N N . LYS A 1 79 ? -6.492 11.558 22.666 1.00 88.06 79 LYS A N 1
ATOM 629 C CA . LYS A 1 79 ? -7.932 11.717 22.932 1.00 88.06 79 LYS A CA 1
ATOM 630 C C . LYS A 1 79 ? -8.530 10.520 23.666 1.00 88.06 79 LYS A C 1
ATOM 632 O O . LYS A 1 79 ? -9.295 10.720 24.600 1.00 88.06 79 LYS A O 1
ATOM 637 N N . LEU A 1 80 ? -8.159 9.295 23.295 1.00 88.06 80 LEU A N 1
ATOM 638 C CA . LEU A 1 80 ? -8.630 8.091 23.980 1.00 88.06 80 LEU A CA 1
ATOM 639 C C . LEU A 1 80 ? -8.216 8.067 25.461 1.00 88.06 80 LEU A C 1
ATOM 641 O O . LEU A 1 80 ? -9.024 7.680 26.300 1.00 88.06 80 LEU A O 1
ATOM 645 N N . ILE A 1 81 ? -6.989 8.488 25.785 1.00 88.94 81 ILE A N 1
ATOM 646 C CA . ILE A 1 81 ? -6.501 8.573 27.173 1.00 88.94 81 ILE A CA 1
ATOM 647 C C . ILE A 1 81 ? -7.309 9.611 27.959 1.00 88.94 81 ILE A C 1
ATOM 649 O O . ILE A 1 81 ? -7.882 9.273 28.990 1.00 88.94 81 ILE A O 1
ATOM 653 N N . ALA A 1 82 ? -7.461 10.823 27.419 1.00 87.69 82 ALA A N 1
ATOM 654 C CA . ALA A 1 82 ? -8.241 11.883 28.063 1.00 87.69 82 ALA A CA 1
ATOM 655 C C . ALA A 1 82 ? -9.710 11.480 28.296 1.00 87.69 82 ALA A C 1
ATOM 657 O O . ALA A 1 82 ? -10.319 11.839 29.301 1.00 87.69 82 ALA A O 1
ATOM 658 N N . VAL A 1 83 ? -10.299 10.710 27.376 1.00 85.56 83 VAL A N 1
ATOM 659 C CA . VAL A 1 83 ? -11.663 10.185 27.527 1.00 85.56 83 VAL A CA 1
ATOM 660 C C . VAL A 1 83 ? -11.747 9.141 28.649 1.00 85.56 83 VAL A C 1
ATOM 662 O O . VAL A 1 83 ? -12.691 9.183 29.435 1.00 85.56 83 VAL A O 1
ATOM 665 N N . LYS A 1 84 ? -10.756 8.246 28.772 1.00 83.94 84 LYS A N 1
ATOM 666 C CA . LYS A 1 84 ? -10.679 7.272 29.879 1.00 83.94 84 LYS A CA 1
ATOM 667 C C . LYS A 1 84 ? -10.494 7.943 31.242 1.00 83.94 84 LYS A C 1
ATOM 669 O O . LYS A 1 84 ? -10.970 7.427 32.245 1.00 83.94 84 LYS A O 1
ATOM 674 N N . GLU A 1 85 ? -9.804 9.078 31.293 1.00 84.44 85 GLU A N 1
ATOM 675 C CA . GLU A 1 85 ? -9.665 9.860 32.526 1.00 84.44 85 GLU A CA 1
ATOM 676 C C . GLU A 1 85 ? -10.992 10.498 32.937 1.00 84.44 85 GLU A C 1
ATOM 678 O O . GLU A 1 85 ? -11.371 10.404 34.100 1.00 84.44 85 GLU A O 1
ATOM 683 N N . LYS A 1 86 ? -11.749 11.062 31.986 1.00 80.75 86 LYS A N 1
ATOM 684 C CA . LYS A 1 86 ? -13.083 11.638 32.243 1.00 80.75 86 LYS A CA 1
ATOM 685 C C . LYS A 1 86 ? -14.115 10.608 32.706 1.00 80.75 86 LYS A C 1
ATOM 687 O O . LYS A 1 86 ? -15.000 10.948 33.485 1.00 80.75 86 LYS A O 1
ATOM 692 N N . GLU A 1 87 ? -13.987 9.356 32.269 1.00 76.62 87 GLU A N 1
ATOM 693 C CA . GLU A 1 87 ? -14.829 8.239 32.719 1.00 76.62 87 GLU A CA 1
ATOM 694 C C . GLU A 1 87 ? -14.742 8.014 34.236 1.00 76.62 87 GLU A C 1
ATOM 696 O O . GLU A 1 87 ? -15.753 7.707 34.862 1.00 76.62 87 GLU A O 1
ATOM 701 N N . LYS A 1 88 ? -13.578 8.271 34.850 1.00 73.56 88 LYS A N 1
ATOM 702 C CA . LYS A 1 88 ? -13.402 8.165 36.309 1.00 73.56 88 LYS A CA 1
ATOM 703 C C . LYS A 1 88 ? -14.262 9.156 37.103 1.00 73.56 88 LYS A C 1
ATOM 705 O O . LYS A 1 88 ? -14.481 8.937 38.287 1.00 73.56 88 LYS A O 1
ATOM 710 N N . PHE A 1 89 ? -14.752 10.221 36.466 1.00 75.44 89 PHE A N 1
ATOM 711 C CA . PHE A 1 89 ? -15.507 11.305 37.103 1.00 75.44 89 PHE A CA 1
ATOM 712 C C . PHE A 1 89 ? -17.008 11.301 36.750 1.00 75.44 89 PHE A C 1
ATOM 714 O O . PHE A 1 89 ? -17.692 12.295 36.976 1.00 75.44 89 PHE A O 1
ATOM 721 N N . GLY A 1 90 ? -17.539 10.223 36.156 1.00 67.81 90 GLY A N 1
ATOM 722 C CA . GLY A 1 90 ? -18.986 10.027 35.940 1.00 67.81 90 GLY A CA 1
ATOM 723 C C . GLY A 1 90 ? -19.645 10.843 34.812 1.00 67.81 90 GLY A C 1
ATOM 724 O O . GLY A 1 90 ? -20.751 10.516 34.394 1.00 67.81 90 GLY A O 1
ATOM 725 N N . ASN A 1 91 ? -18.976 11.852 34.245 1.00 61.34 91 ASN A N 1
ATOM 726 C CA . ASN A 1 91 ? -19.495 12.689 33.149 1.00 61.34 91 ASN A CA 1
ATOM 727 C C . ASN A 1 91 ? -19.093 12.151 31.764 1.00 61.34 91 ASN A C 1
ATOM 729 O O . ASN A 1 91 ? -18.262 12.742 31.066 1.00 61.34 91 ASN A O 1
ATOM 733 N N . TYR A 1 92 ? -19.648 11.005 31.359 1.00 62.22 92 TYR A N 1
ATOM 734 C CA . TYR A 1 92 ? -19.089 10.245 30.241 1.00 62.22 92 TYR A CA 1
ATOM 735 C C . TYR A 1 92 ? -20.106 9.789 29.173 1.00 62.22 92 TYR A C 1
ATOM 737 O O . TYR A 1 92 ? -21.124 9.167 29.466 1.00 62.22 92 TYR A O 1
ATOM 745 N N . LYS A 1 93 ? -19.798 10.071 27.894 1.00 73.38 93 LYS A N 1
ATOM 746 C CA . LYS A 1 93 ? -20.557 9.614 26.714 1.00 73.38 93 LYS A CA 1
ATOM 747 C C . LYS A 1 93 ? -19.910 8.360 26.112 1.00 73.38 93 LYS A C 1
ATOM 749 O O . LYS A 1 93 ? -18.854 8.455 25.479 1.00 73.38 93 LYS A O 1
ATOM 754 N N . LEU A 1 94 ? -20.583 7.207 26.232 1.00 70.88 94 LEU A N 1
ATOM 755 C CA . LEU A 1 94 ? -20.116 5.904 25.720 1.00 70.88 94 LEU A CA 1
ATOM 756 C C . LEU A 1 94 ? -19.646 5.966 24.254 1.00 70.88 94 LEU A C 1
ATOM 758 O O . LEU A 1 94 ? -18.576 5.467 23.900 1.00 70.88 94 LEU A O 1
ATOM 762 N N . THR A 1 95 ? -20.419 6.637 23.401 1.00 77.12 95 THR A N 1
ATOM 763 C CA . THR A 1 95 ? -20.202 6.694 21.949 1.00 77.12 95 THR A CA 1
ATOM 764 C C . THR A 1 95 ? -18.830 7.251 21.553 1.00 77.12 95 THR A C 1
ATOM 766 O O . THR A 1 95 ? -18.218 6.758 20.607 1.00 77.12 95 THR A O 1
ATOM 769 N N . GLU A 1 96 ? -18.300 8.238 22.281 1.00 74.69 96 GLU A N 1
ATOM 770 C CA . GLU A 1 96 ? -17.036 8.902 21.922 1.00 74.69 96 GLU A CA 1
ATOM 771 C C . GLU A 1 96 ? -15.811 8.003 22.160 1.00 74.69 96 GLU A C 1
ATOM 773 O O . GLU A 1 96 ? -14.891 7.968 21.340 1.00 74.69 96 GLU A O 1
ATOM 778 N N . ARG A 1 97 ? -15.797 7.199 23.233 1.00 79.00 97 ARG A N 1
ATOM 779 C CA . ARG A 1 97 ? -14.697 6.238 23.473 1.00 79.00 97 ARG A CA 1
ATOM 780 C C . ARG A 1 97 ? -14.709 5.132 22.449 1.00 79.00 97 ARG A C 1
ATOM 782 O O . ARG A 1 97 ? -13.633 4.782 21.986 1.00 79.00 97 ARG A O 1
ATOM 789 N N . TYR A 1 98 ? -15.881 4.596 22.101 1.00 80.50 98 TYR A N 1
ATOM 790 C CA . TYR A 1 98 ? -15.967 3.560 21.074 1.00 80.50 98 TYR A CA 1
ATOM 791 C C . TYR A 1 98 ? -15.398 4.072 19.750 1.00 80.50 98 TYR A C 1
ATOM 793 O O . TYR A 1 98 ? -14.569 3.398 19.148 1.00 80.50 98 TYR A O 1
ATOM 801 N N . GLN A 1 99 ? -15.726 5.304 19.353 1.00 80.69 99 GLN A N 1
ATOM 802 C CA . GLN A 1 99 ? -15.167 5.914 18.144 1.00 80.69 99 GLN A CA 1
ATOM 803 C C . GLN A 1 99 ? -13.643 6.089 18.209 1.00 80.69 99 GLN A C 1
ATOM 805 O O . GLN A 1 99 ? -12.938 5.734 17.263 1.00 80.69 99 GLN A O 1
ATOM 810 N N . HIS A 1 100 ? -13.103 6.634 19.303 1.00 82.50 100 HIS A N 1
ATOM 811 C CA . HIS A 1 100 ? -11.654 6.818 19.438 1.00 82.50 100 HIS A CA 1
ATOM 812 C C . HIS A 1 100 ? -10.901 5.488 19.550 1.00 82.50 100 HIS A C 1
ATOM 814 O O . HIS A 1 100 ? -9.839 5.339 18.945 1.00 82.50 100 HIS A O 1
ATOM 820 N N . LEU A 1 101 ? -11.457 4.517 20.273 1.00 85.44 101 LEU A N 1
ATOM 821 C CA . LEU A 1 101 ? -10.911 3.170 20.403 1.00 85.44 101 LEU A CA 1
ATOM 822 C C . LEU A 1 101 ? -10.850 2.480 19.040 1.00 85.44 101 LEU A C 1
ATOM 824 O O . LEU A 1 101 ? -9.795 1.968 18.667 1.00 85.44 101 LEU A O 1
ATOM 828 N N . GLU A 1 102 ? -11.940 2.535 18.274 1.00 82.25 102 GLU A N 1
ATOM 829 C CA . GLU A 1 102 ? -12.009 1.923 16.949 1.00 82.25 102 GLU A CA 1
ATOM 830 C C . GLU A 1 102 ? -11.045 2.592 15.964 1.00 82.25 102 GLU A C 1
ATOM 832 O O . GLU A 1 102 ? -10.392 1.911 15.177 1.00 82.25 102 GLU A O 1
ATOM 837 N N . ASN A 1 103 ? -10.849 3.911 16.052 1.00 84.81 103 ASN A N 1
ATOM 838 C CA . ASN A 1 103 ? -9.856 4.610 15.231 1.00 84.81 103 ASN A CA 1
ATOM 839 C C . ASN A 1 103 ? -8.416 4.260 15.582 1.00 84.81 103 ASN A C 1
ATOM 841 O O . ASN A 1 103 ? -7.590 4.132 14.682 1.00 84.81 103 ASN A O 1
ATOM 845 N N . VAL A 1 104 ? -8.098 4.106 16.868 1.00 88.69 104 VAL A N 1
ATOM 846 C CA . VAL A 1 104 ? -6.766 3.658 17.294 1.00 88.69 104 VAL A CA 1
ATOM 847 C C . VAL A 1 104 ? -6.526 2.218 16.847 1.00 88.69 104 VAL A C 1
ATOM 849 O O . VAL A 1 104 ? -5.432 1.907 16.372 1.00 88.69 104 VAL A O 1
ATOM 852 N N . ARG A 1 105 ? -7.544 1.357 16.948 1.00 86.81 105 ARG A N 1
ATOM 853 C CA . ARG A 1 105 ? -7.490 -0.030 16.480 1.00 86.81 105 ARG A CA 1
ATOM 854 C C . ARG A 1 105 ? -7.284 -0.104 14.969 1.00 86.81 105 ARG A C 1
ATOM 856 O O . ARG A 1 105 ? -6.282 -0.661 14.535 1.00 86.81 105 ARG A O 1
ATOM 863 N N . THR A 1 106 ? -8.174 0.514 14.195 1.00 83.94 106 THR A N 1
ATOM 864 C CA . THR A 1 106 ? -8.094 0.588 12.725 1.00 83.94 106 THR A CA 1
ATOM 865 C C . THR A 1 106 ? -6.771 1.204 12.292 1.00 83.94 106 THR A C 1
ATOM 867 O O . THR A 1 106 ? -6.094 0.703 11.402 1.00 83.94 106 THR A O 1
ATOM 870 N N . GLY A 1 107 ? -6.353 2.275 12.969 1.00 85.69 107 GLY A N 1
ATOM 871 C CA . GLY A 1 107 ? -5.086 2.924 12.689 1.00 85.69 107 GLY A CA 1
ATOM 872 C C . GLY A 1 107 ? -3.898 1.984 12.899 1.00 85.69 107 GLY A C 1
ATOM 873 O O . GLY A 1 107 ? -3.037 1.882 12.040 1.00 85.69 107 GLY A O 1
ATOM 874 N N . SER A 1 108 ? -3.881 1.230 13.998 1.00 86.62 108 SER A N 1
ATOM 875 C CA . SER A 1 108 ? -2.812 0.258 14.274 1.00 86.62 108 SER A CA 1
ATOM 876 C C . SER A 1 108 ? -2.785 -0.896 13.263 1.00 86.62 108 SER A C 1
ATOM 878 O O . SER A 1 108 ? -1.715 -1.419 12.976 1.00 86.62 108 SER A O 1
ATOM 880 N N . GLN A 1 109 ? -3.939 -1.260 12.696 1.00 85.06 109 GLN A N 1
ATOM 881 C CA . GLN A 1 109 ? -4.059 -2.285 11.650 1.00 85.06 109 GLN A CA 1
ATOM 882 C C . GLN A 1 109 ? -3.542 -1.820 10.284 1.00 85.06 109 GLN A C 1
ATOM 884 O O . GLN A 1 109 ? -3.071 -2.643 9.511 1.00 85.06 109 GLN A O 1
ATOM 889 N N . LEU A 1 110 ? -3.614 -0.519 9.989 1.00 86.25 110 LEU A N 1
ATOM 890 C CA . LEU A 1 110 ? -3.158 0.056 8.717 1.00 86.25 110 LEU A CA 1
ATOM 891 C C . LEU A 1 110 ? -1.655 0.379 8.696 1.00 86.25 110 LEU A C 1
ATOM 893 O O . LEU A 1 110 ? -1.093 0.531 7.615 1.00 86.25 110 LEU A O 1
ATOM 897 N N . ILE A 1 111 ? -0.991 0.471 9.858 1.00 88.94 111 ILE A N 1
ATOM 898 C CA . ILE A 1 111 ? 0.451 0.779 9.935 1.00 88.94 111 ILE A CA 1
ATOM 899 C C . ILE A 1 111 ? 1.298 -0.186 9.091 1.00 88.94 111 ILE A C 1
ATOM 901 O O . ILE A 1 111 ? 2.105 0.318 8.313 1.00 88.94 111 ILE A O 1
ATOM 905 N N . PRO A 1 112 ? 1.147 -1.525 9.186 1.00 86.31 112 PRO A N 1
ATOM 906 C CA . PRO A 1 112 ? 1.960 -2.446 8.392 1.00 86.31 112 PRO A CA 1
ATOM 907 C C . PRO A 1 112 ? 1.799 -2.214 6.888 1.00 86.31 112 PRO A C 1
ATOM 909 O O . PRO A 1 112 ? 2.794 -2.120 6.180 1.00 86.31 112 PRO A O 1
ATOM 912 N N . THR A 1 113 ? 0.562 -2.022 6.416 1.00 86.06 113 THR A N 1
ATOM 913 C CA . THR A 1 113 ? 0.276 -1.734 5.005 1.00 86.06 113 THR A CA 1
ATOM 914 C C . THR A 1 113 ? 0.936 -0.433 4.551 1.00 86.06 113 THR A C 1
ATOM 916 O O . THR A 1 113 ? 1.569 -0.407 3.501 1.00 86.06 113 THR A O 1
ATOM 919 N N . LEU A 1 114 ? 0.848 0.633 5.352 1.00 87.69 114 LEU A N 1
ATOM 920 C CA . LEU A 1 114 ? 1.467 1.918 5.020 1.00 87.69 114 LEU A CA 1
ATOM 921 C C . LEU A 1 114 ? 3.002 1.858 5.040 1.00 87.69 114 LEU A C 1
ATOM 923 O O . LEU A 1 114 ? 3.643 2.510 4.221 1.00 87.69 114 LEU A O 1
ATOM 927 N N . ILE A 1 115 ? 3.598 1.065 5.937 1.00 89.12 115 ILE A N 1
ATOM 928 C CA . ILE A 1 115 ? 5.048 0.821 5.947 1.00 89.12 115 ILE A CA 1
ATOM 929 C C . ILE A 1 115 ? 5.464 0.065 4.683 1.00 89.12 115 ILE A C 1
ATOM 931 O O . ILE A 1 115 ? 6.416 0.478 4.027 1.00 89.12 115 ILE A O 1
ATOM 935 N N . CYS A 1 116 ? 4.748 -1.004 4.316 1.00 87.00 116 CYS A N 1
ATOM 936 C CA . CYS A 1 116 ? 5.005 -1.742 3.078 1.00 87.00 116 CYS A CA 1
ATOM 937 C C . CYS A 1 116 ? 4.914 -0.825 1.854 1.00 87.00 116 CYS A C 1
ATOM 939 O O . CYS A 1 116 ? 5.819 -0.839 1.025 1.00 87.00 116 CYS A O 1
ATOM 941 N N . GLN A 1 117 ? 3.877 0.015 1.784 1.00 87.75 117 GLN A N 1
ATOM 942 C CA . GLN A 1 117 ? 3.706 0.979 0.701 1.00 87.75 117 GLN A CA 1
ATOM 943 C C . GLN A 1 117 ? 4.869 1.976 0.639 1.00 87.75 117 GLN A C 1
ATOM 945 O O . GLN A 1 117 ? 5.424 2.209 -0.431 1.00 87.75 117 GLN A O 1
ATOM 950 N N . LEU A 1 118 ? 5.280 2.541 1.779 1.00 90.25 118 LEU A N 1
ATOM 951 C CA . LEU A 1 118 ? 6.386 3.495 1.822 1.00 90.25 118 LEU A CA 1
ATOM 952 C C . LEU A 1 118 ? 7.702 2.849 1.368 1.00 90.25 118 LEU A C 1
ATOM 954 O O . LEU A 1 118 ? 8.377 3.395 0.498 1.00 90.25 118 LEU A O 1
ATOM 958 N N . LEU A 1 119 ? 8.042 1.673 1.906 1.00 88.69 119 LEU A N 1
ATOM 959 C CA . LEU A 1 119 ? 9.247 0.929 1.518 1.00 88.69 119 LEU A CA 1
ATOM 960 C C . LEU A 1 119 ? 9.255 0.602 0.024 1.00 88.69 119 LEU A C 1
ATOM 962 O O . LEU A 1 119 ? 10.282 0.762 -0.634 1.00 88.69 119 LEU A O 1
ATOM 966 N N . PHE A 1 120 ? 8.103 0.213 -0.517 1.00 88.12 120 PHE A N 1
ATOM 967 C CA . PHE A 1 120 ? 7.951 -0.026 -1.942 1.00 88.12 120 PHE A CA 1
ATOM 968 C C . PHE A 1 120 ? 8.215 1.242 -2.766 1.00 88.12 120 PHE A C 1
ATOM 970 O O . PHE A 1 120 ? 9.013 1.211 -3.700 1.00 88.12 120 PHE A O 1
ATOM 977 N N . THR A 1 121 ? 7.622 2.381 -2.395 1.00 89.19 121 THR A N 1
ATOM 978 C CA . THR A 1 121 ? 7.852 3.642 -3.125 1.00 89.19 121 THR A CA 1
ATOM 979 C C . THR A 1 121 ? 9.301 4.125 -3.059 1.00 89.19 121 THR A C 1
ATOM 981 O O . THR A 1 121 ? 9.788 4.704 -4.029 1.00 89.19 121 THR A O 1
ATOM 984 N N . VAL A 1 122 ? 10.018 3.844 -1.962 1.00 90.31 122 VAL A N 1
ATOM 985 C CA . VAL A 1 122 ? 11.463 4.107 -1.850 1.00 90.31 122 VAL A CA 1
ATOM 986 C C . VAL A 1 122 ? 12.244 3.240 -2.838 1.00 90.31 122 VAL A C 1
ATOM 988 O O . VAL A 1 122 ? 13.050 3.769 -3.603 1.00 90.31 122 VAL A O 1
ATOM 991 N N . ALA A 1 123 ? 11.980 1.930 -2.855 1.00 87.62 123 ALA A N 1
ATOM 992 C CA . ALA A 1 123 ? 12.640 0.999 -3.768 1.00 87.62 123 ALA A CA 1
ATOM 993 C C . ALA A 1 123 ? 12.372 1.360 -5.236 1.00 87.62 123 ALA A C 1
ATOM 995 O O . ALA A 1 123 ? 13.298 1.386 -6.045 1.00 87.62 123 ALA A O 1
ATOM 996 N N . LEU A 1 124 ? 11.126 1.718 -5.561 1.00 85.81 124 LEU A N 1
ATOM 997 C CA . LEU A 1 124 ? 10.732 2.135 -6.901 1.00 85.81 124 LEU A CA 1
ATOM 998 C C . LEU A 1 124 ? 11.477 3.401 -7.339 1.00 85.81 124 LEU A C 1
ATOM 1000 O O . LEU A 1 124 ? 12.040 3.418 -8.431 1.00 85.81 124 LEU A O 1
ATOM 1004 N N . ALA A 1 125 ? 11.513 4.441 -6.500 1.00 87.69 125 ALA A N 1
ATOM 1005 C CA . ALA A 1 125 ? 12.229 5.675 -6.819 1.00 87.69 125 ALA A CA 1
ATOM 1006 C C . ALA A 1 125 ? 13.725 5.409 -7.058 1.00 87.69 125 ALA A C 1
ATOM 1008 O O . ALA A 1 125 ? 14.279 5.866 -8.055 1.00 87.69 125 ALA A O 1
ATOM 1009 N N . GLN A 1 126 ? 14.355 4.598 -6.202 1.00 86.88 126 GLN A N 1
ATOM 1010 C CA . GLN A 1 126 ? 15.759 4.215 -6.348 1.00 86.88 126 GLN A CA 1
ATOM 1011 C C . GLN A 1 126 ? 16.025 3.421 -7.637 1.00 86.88 126 GLN A C 1
ATOM 1013 O O . GLN A 1 126 ? 16.997 3.700 -8.341 1.00 86.88 126 GLN A O 1
ATOM 1018 N N . ALA A 1 127 ? 15.155 2.467 -7.978 1.00 83.56 127 ALA A N 1
ATOM 1019 C CA . ALA A 1 127 ? 15.266 1.702 -9.215 1.00 83.56 127 ALA A CA 1
ATOM 1020 C C . ALA A 1 127 ? 15.169 2.614 -10.450 1.00 83.56 127 ALA A C 1
ATOM 1022 O O . ALA A 1 127 ? 15.960 2.474 -11.382 1.00 83.56 127 ALA A O 1
ATOM 1023 N N . GLN A 1 128 ? 14.259 3.595 -10.445 1.00 82.44 128 GLN A N 1
ATOM 1024 C CA . GLN A 1 128 ? 14.154 4.571 -11.535 1.00 82.44 128 GLN A CA 1
ATOM 1025 C C . GLN A 1 128 ? 15.420 5.431 -11.662 1.00 82.44 128 GLN A C 1
ATOM 1027 O O . GLN A 1 128 ? 15.864 5.684 -12.781 1.00 82.44 128 GLN A O 1
ATOM 1032 N N . THR A 1 129 ? 16.046 5.827 -10.549 1.00 83.00 129 THR A N 1
ATOM 1033 C CA . THR A 1 129 ? 17.336 6.541 -10.556 1.00 83.00 129 THR A CA 1
ATOM 1034 C C . THR A 1 129 ? 18.426 5.720 -11.240 1.00 83.00 129 THR A C 1
ATOM 1036 O O . THR A 1 129 ? 19.123 6.239 -12.109 1.00 83.00 129 THR A O 1
ATOM 1039 N N . TRP A 1 130 ? 18.556 4.435 -10.899 1.00 83.19 130 TRP A N 1
ATOM 1040 C CA . TRP A 1 130 ? 19.558 3.556 -11.512 1.00 83.19 130 TRP A CA 1
ATOM 1041 C C . TRP A 1 130 ? 19.378 3.421 -13.023 1.00 83.19 130 TRP A C 1
ATOM 1043 O O . TRP A 1 130 ? 20.364 3.436 -13.760 1.00 83.19 130 TRP A O 1
ATOM 1053 N N . VAL A 1 131 ? 18.126 3.329 -13.479 1.00 79.00 131 VAL A N 1
ATOM 1054 C CA . VAL A 1 131 ? 17.805 3.226 -14.906 1.00 79.00 131 VAL A CA 1
ATOM 1055 C C . VAL A 1 131 ? 18.073 4.548 -15.637 1.00 79.00 131 VAL A C 1
ATOM 1057 O O . VAL A 1 131 ? 18.659 4.525 -16.715 1.00 79.00 131 VAL A O 1
ATOM 1060 N N . VAL A 1 132 ? 17.671 5.697 -15.077 1.00 78.81 132 VAL A N 1
ATOM 1061 C CA . VAL A 1 132 ? 17.841 7.011 -15.733 1.00 78.81 132 VAL A CA 1
ATOM 1062 C C . VAL A 1 132 ? 19.305 7.430 -15.824 1.00 78.81 132 VAL A C 1
ATOM 1064 O O . VAL A 1 132 ? 19.717 7.962 -16.850 1.00 78.81 132 VAL A O 1
ATOM 1067 N N . PHE A 1 133 ? 20.096 7.188 -14.779 1.00 80.38 133 PHE A N 1
ATOM 1068 C CA . PHE A 1 133 ? 21.517 7.548 -14.767 1.00 80.38 133 PHE A CA 1
ATOM 1069 C C . PHE A 1 133 ? 22.421 6.491 -15.409 1.00 80.38 133 PHE A C 1
ATOM 1071 O O . PHE A 1 133 ? 23.637 6.588 -15.275 1.00 80.38 133 PHE A O 1
ATOM 1078 N N . GLU A 1 134 ? 21.844 5.487 -16.082 1.00 76.94 134 GLU A N 1
ATOM 1079 C CA . GLU A 1 134 ? 22.580 4.406 -16.752 1.00 76.94 134 GLU A CA 1
ATOM 1080 C C . GLU A 1 134 ? 23.647 3.770 -15.843 1.00 76.94 134 GLU A C 1
ATOM 1082 O O . GLU A 1 134 ? 24.712 3.354 -16.293 1.00 76.94 134 GLU A O 1
ATOM 1087 N N . MET A 1 135 ? 23.355 3.657 -14.540 1.00 79.62 135 MET A N 1
ATOM 1088 C CA . MET A 1 135 ? 24.285 3.064 -13.568 1.00 79.62 135 MET A CA 1
ATOM 1089 C C . MET A 1 135 ? 24.547 1.577 -13.849 1.00 79.62 135 MET A C 1
ATOM 1091 O O . MET A 1 135 ? 25.483 0.997 -13.304 1.00 79.62 135 MET A O 1
ATOM 1095 N N . ILE A 1 136 ? 23.720 0.963 -14.701 1.00 79.31 136 ILE A N 1
ATOM 1096 C CA . ILE A 1 136 ? 23.877 -0.395 -15.209 1.00 79.31 136 ILE A CA 1
ATOM 1097 C C . ILE A 1 136 ? 24.248 -0.296 -16.699 1.00 79.31 136 ILE A C 1
ATOM 1099 O O . ILE A 1 136 ? 23.363 -0.082 -17.529 1.00 79.31 136 ILE A O 1
ATOM 1103 N N . PRO A 1 137 ? 25.539 -0.437 -17.050 1.00 75.56 137 PRO A N 1
ATOM 1104 C CA . PRO A 1 137 ? 26.018 -0.189 -18.411 1.00 75.56 137 PRO A CA 1
ATOM 1105 C C . PRO A 1 137 ? 25.617 -1.288 -19.406 1.00 75.56 137 PRO A C 1
ATOM 1107 O O . PRO A 1 137 ? 25.507 -1.037 -20.605 1.00 75.56 137 PRO A O 1
ATOM 1110 N N . ASP A 1 138 ? 25.388 -2.513 -18.928 1.00 84.25 138 ASP A N 1
ATOM 1111 C CA . ASP A 1 138 ? 25.028 -3.644 -19.779 1.00 84.25 138 ASP A CA 1
ATOM 1112 C C . ASP A 1 138 ? 23.505 -3.760 -19.958 1.00 84.25 138 ASP A C 1
ATOM 1114 O O . ASP A 1 138 ? 22.735 -3.772 -18.991 1.00 84.25 138 ASP A O 1
ATOM 1118 N N . LYS A 1 139 ? 23.063 -3.912 -21.210 1.00 79.88 139 LYS A N 1
ATOM 1119 C CA . LYS A 1 139 ? 21.640 -4.023 -21.568 1.00 79.88 139 LYS A CA 1
ATOM 1120 C C . LYS A 1 139 ? 20.970 -5.270 -20.983 1.00 79.88 139 LYS A C 1
ATOM 1122 O O . LYS A 1 139 ? 19.784 -5.213 -20.655 1.00 79.88 139 LYS A O 1
ATOM 1127 N N . PHE A 1 140 ? 21.696 -6.380 -20.852 1.00 81.94 140 PHE A N 1
ATOM 1128 C CA . PHE A 1 140 ? 21.192 -7.606 -20.238 1.00 81.94 140 PHE A CA 1
ATOM 1129 C C . PHE A 1 140 ? 20.948 -7.402 -18.741 1.00 81.94 140 PHE A C 1
ATOM 1131 O O . PHE A 1 140 ? 19.852 -7.691 -18.257 1.00 81.94 140 PHE A O 1
ATOM 1138 N N . TYR A 1 141 ? 21.919 -6.833 -18.016 1.00 80.62 141 TYR A N 1
ATOM 1139 C CA . TYR A 1 141 ? 21.752 -6.541 -16.588 1.00 80.62 141 TYR A CA 1
ATOM 1140 C C . TYR A 1 141 ? 20.658 -5.501 -16.335 1.00 80.62 141 TYR A C 1
ATOM 1142 O O . TYR A 1 141 ? 19.918 -5.621 -15.359 1.00 80.62 141 TYR A O 1
ATOM 1150 N N . LEU A 1 142 ? 20.495 -4.526 -17.232 1.00 78.81 142 LEU A N 1
ATOM 1151 C CA . LEU A 1 142 ? 19.408 -3.555 -17.157 1.00 78.81 142 LEU A CA 1
ATOM 1152 C C . LEU A 1 142 ? 18.035 -4.227 -17.299 1.00 78.81 142 LEU A C 1
ATOM 1154 O O . LEU A 1 142 ? 17.139 -3.984 -16.491 1.00 78.81 142 LEU A O 1
ATOM 1158 N N . ALA A 1 143 ? 17.870 -5.106 -18.291 1.00 77.62 143 ALA A N 1
ATOM 1159 C CA . ALA A 1 143 ? 16.630 -5.855 -18.481 1.00 77.62 143 ALA A CA 1
ATOM 1160 C C . ALA A 1 143 ? 16.324 -6.761 -17.276 1.00 77.62 143 ALA A C 1
ATOM 1162 O O . ALA A 1 143 ? 15.187 -6.789 -16.805 1.00 77.62 143 ALA A O 1
ATOM 1163 N N . LEU A 1 144 ? 17.339 -7.445 -16.738 1.00 79.69 144 LEU A N 1
ATOM 1164 C CA . LEU A 1 144 ? 17.214 -8.261 -15.529 1.00 79.69 144 LEU A CA 1
ATOM 1165 C C . LEU A 1 144 ? 16.765 -7.417 -14.324 1.00 79.69 144 LEU A C 1
ATOM 1167 O O . LEU A 1 144 ? 15.851 -7.815 -13.607 1.00 79.69 144 LEU A O 1
ATOM 1171 N N . ALA A 1 145 ? 17.365 -6.239 -14.125 1.00 78.62 145 ALA A N 1
ATOM 1172 C CA . ALA A 1 145 ? 17.018 -5.329 -13.036 1.00 78.62 145 ALA A CA 1
ATOM 1173 C C . ALA A 1 145 ? 15.575 -4.811 -13.148 1.00 78.62 145 ALA A C 1
ATOM 1175 O O . ALA A 1 145 ? 14.859 -4.764 -12.148 1.00 78.62 145 ALA A O 1
ATOM 1176 N N . ILE A 1 146 ? 15.116 -4.487 -14.362 1.00 78.19 146 ILE A N 1
ATOM 1177 C CA . ILE A 1 146 ? 13.722 -4.093 -14.612 1.00 78.19 146 ILE A CA 1
ATOM 1178 C C . ILE A 1 146 ? 12.765 -5.241 -14.259 1.00 78.19 146 ILE A C 1
ATOM 1180 O O . ILE A 1 146 ? 11.770 -5.016 -13.572 1.00 78.19 146 ILE A O 1
ATOM 1184 N N . GLN A 1 147 ? 13.069 -6.476 -14.674 1.00 79.81 147 GLN A N 1
ATOM 1185 C CA . GLN A 1 147 ? 12.228 -7.634 -14.349 1.00 79.81 147 GLN A CA 1
ATOM 1186 C C . GLN A 1 147 ? 12.219 -7.947 -12.850 1.00 79.81 147 GLN A C 1
ATOM 1188 O O . GLN A 1 147 ? 11.160 -8.222 -12.287 1.00 79.81 147 GLN A O 1
ATOM 1193 N N . ALA A 1 148 ? 13.370 -7.847 -12.183 1.00 80.56 148 ALA A N 1
ATOM 1194 C CA . ALA A 1 148 ? 13.460 -7.991 -10.734 1.00 80.56 148 ALA A CA 1
ATOM 1195 C C . ALA A 1 148 ? 12.622 -6.925 -10.009 1.00 80.56 148 ALA A C 1
ATOM 1197 O O . ALA A 1 148 ? 11.901 -7.249 -9.069 1.00 80.56 148 ALA A O 1
ATOM 1198 N N . ASN A 1 149 ? 12.648 -5.673 -10.479 1.00 80.88 149 ASN A N 1
ATOM 1199 C CA . ASN A 1 149 ? 11.828 -4.599 -9.921 1.00 80.88 149 ASN A CA 1
ATOM 1200 C C . ASN A 1 149 ? 10.321 -4.859 -10.102 1.00 80.88 149 ASN A C 1
ATOM 1202 O O . ASN A 1 149 ? 9.557 -4.671 -9.160 1.00 80.88 149 ASN A O 1
ATOM 1206 N N . ASN A 1 150 ? 9.898 -5.349 -11.272 1.00 79.00 150 ASN A N 1
ATOM 1207 C CA . ASN A 1 150 ? 8.499 -5.724 -11.520 1.00 79.00 150 ASN A CA 1
ATOM 1208 C C . ASN A 1 150 ? 8.045 -6.889 -10.625 1.00 79.00 150 ASN A C 1
ATOM 1210 O O . ASN A 1 150 ? 6.920 -6.897 -10.129 1.00 79.00 150 ASN A O 1
ATOM 1214 N N . LEU A 1 151 ? 8.920 -7.871 -10.389 1.00 79.62 151 LEU A N 1
ATOM 1215 C CA . LEU A 1 151 ? 8.639 -8.965 -9.462 1.00 79.62 151 LEU A CA 1
ATOM 1216 C C . LEU A 1 151 ? 8.505 -8.454 -8.020 1.00 79.62 151 LEU A C 1
ATOM 1218 O O . LEU A 1 151 ? 7.580 -8.851 -7.313 1.00 79.62 151 LEU A O 1
ATOM 1222 N N . CYS A 1 152 ? 9.393 -7.551 -7.595 1.00 79.69 152 CYS A N 1
ATOM 1223 C CA . CYS A 1 152 ? 9.294 -6.891 -6.296 1.00 79.69 152 CYS A CA 1
ATOM 1224 C C . CYS A 1 152 ? 7.971 -6.128 -6.151 1.00 79.69 152 CYS A C 1
ATOM 1226 O O . CYS A 1 152 ? 7.318 -6.269 -5.121 1.00 79.69 152 CYS A O 1
ATOM 1228 N N . ASP A 1 153 ? 7.546 -5.378 -7.171 1.00 80.12 153 ASP A N 1
ATOM 1229 C CA . ASP A 1 153 ? 6.256 -4.674 -7.184 1.00 80.12 153 ASP A CA 1
ATOM 1230 C C . ASP A 1 153 ? 5.073 -5.628 -6.972 1.00 80.12 153 ASP A C 1
ATOM 1232 O O . ASP A 1 153 ? 4.252 -5.428 -6.075 1.00 80.12 153 ASP A O 1
ATOM 1236 N N . ALA A 1 154 ? 5.044 -6.745 -7.703 1.00 78.81 154 ALA A N 1
ATOM 1237 C CA . ALA A 1 154 ? 4.019 -7.767 -7.517 1.00 78.81 154 ALA A CA 1
ATOM 1238 C C . ALA A 1 154 ? 4.010 -8.333 -6.082 1.00 78.81 154 ALA A C 1
ATOM 1240 O O . ALA A 1 154 ? 2.944 -8.490 -5.481 1.00 78.81 154 ALA A O 1
ATOM 1241 N N . ILE A 1 155 ? 5.189 -8.595 -5.503 1.00 81.88 155 ILE A N 1
ATOM 1242 C CA . ILE A 1 155 ? 5.322 -9.089 -4.123 1.00 81.88 155 ILE A CA 1
ATOM 1243 C C . ILE A 1 155 ? 4.825 -8.043 -3.116 1.00 81.88 155 ILE A C 1
ATOM 1245 O O . ILE A 1 155 ? 4.066 -8.388 -2.211 1.00 81.88 155 ILE A O 1
ATOM 1249 N N . PHE A 1 156 ? 5.215 -6.774 -3.258 1.00 81.19 156 PHE A N 1
ATOM 1250 C CA . PHE A 1 156 ? 4.788 -5.705 -2.352 1.00 81.19 156 PHE A CA 1
ATOM 1251 C C . PHE A 1 156 ? 3.291 -5.424 -2.454 1.00 81.19 156 PHE A C 1
ATOM 1253 O O . PHE A 1 156 ? 2.641 -5.267 -1.420 1.00 81.19 156 PHE A O 1
ATOM 1260 N N . SER A 1 157 ? 2.732 -5.442 -3.663 1.00 79.38 157 SER A N 1
ATOM 1261 C CA . SER A 1 157 ? 1.290 -5.332 -3.891 1.00 79.38 157 SER A CA 1
ATOM 1262 C C . SER A 1 157 ? 0.536 -6.475 -3.202 1.00 79.38 157 SER A C 1
ATOM 1264 O O . SER A 1 157 ? -0.392 -6.233 -2.426 1.00 79.38 157 SER A O 1
ATOM 1266 N N . MET A 1 158 ? 1.005 -7.718 -3.364 1.00 79.94 158 MET A N 1
ATOM 1267 C CA . MET A 1 158 ? 0.425 -8.877 -2.678 1.00 79.94 158 MET A CA 1
ATOM 1268 C C . MET A 1 158 ? 0.561 -8.778 -1.150 1.00 79.94 158 MET A C 1
ATOM 1270 O O . MET A 1 158 ? -0.370 -9.123 -0.417 1.00 79.94 158 MET A O 1
ATOM 1274 N N . LEU A 1 159 ? 1.701 -8.300 -0.640 1.00 81.06 159 LEU A N 1
ATOM 1275 C CA . LEU A 1 159 ? 1.932 -8.098 0.793 1.00 81.06 159 LEU A CA 1
ATOM 1276 C C . LEU A 1 159 ? 1.034 -7.003 1.371 1.00 81.06 159 LEU A C 1
ATOM 1278 O O . LEU A 1 159 ? 0.523 -7.164 2.480 1.00 81.06 159 LEU A O 1
ATOM 1282 N N . ALA A 1 160 ? 0.814 -5.910 0.641 1.00 78.81 160 ALA A N 1
ATOM 1283 C CA . ALA A 1 160 ? -0.079 -4.837 1.057 1.00 78.81 160 ALA A CA 1
ATOM 1284 C C . ALA A 1 160 ? -1.520 -5.351 1.203 1.00 78.81 160 ALA A C 1
ATOM 1286 O O . ALA A 1 160 ? -2.142 -5.145 2.251 1.00 78.81 160 ALA A O 1
ATOM 1287 N N . GLU A 1 161 ? -2.016 -6.100 0.213 1.00 79.94 161 GLU A N 1
ATOM 1288 C CA . GLU A 1 161 ? -3.332 -6.750 0.268 1.00 79.94 161 GLU A CA 1
ATOM 1289 C C . GLU A 1 161 ? -3.416 -7.801 1.382 1.00 79.94 161 GLU A C 1
ATOM 1291 O O . GLU A 1 161 ? -4.385 -7.837 2.145 1.00 79.94 161 GLU A O 1
ATOM 1296 N N . SER A 1 162 ? -2.368 -8.614 1.542 1.00 78.38 162 SER A N 1
ATOM 1297 C CA . SER A 1 162 ? -2.271 -9.621 2.607 1.00 78.38 162 SER A CA 1
ATOM 1298 C C . SER A 1 162 ? -2.314 -8.978 3.992 1.00 78.38 162 SER A C 1
ATOM 1300 O O . SER A 1 162 ? -3.014 -9.467 4.877 1.00 78.38 162 SER A O 1
ATOM 1302 N N . CYS A 1 163 ? -1.633 -7.845 4.183 1.00 79.56 163 CYS A N 1
ATOM 1303 C CA . CYS A 1 163 ? -1.708 -7.053 5.408 1.00 79.56 163 CYS A CA 1
ATOM 1304 C C . CYS A 1 163 ? -3.142 -6.576 5.669 1.00 79.56 163 CYS A C 1
ATOM 1306 O O . CYS A 1 163 ? -3.647 -6.746 6.780 1.00 79.56 163 CYS A O 1
ATOM 1308 N N . VAL A 1 164 ? -3.838 -6.052 4.655 1.00 80.06 164 VAL A N 1
ATOM 1309 C CA . VAL A 1 164 ? -5.249 -5.657 4.801 1.00 80.06 164 VAL A CA 1
ATOM 1310 C C . VAL A 1 164 ? -6.102 -6.856 5.220 1.00 80.06 164 VAL A C 1
ATOM 1312 O O . VAL A 1 164 ? -6.869 -6.754 6.175 1.00 80.06 164 VAL A O 1
ATOM 1315 N N . ILE A 1 165 ? -5.930 -8.012 4.579 1.00 76.75 165 ILE A N 1
ATOM 1316 C CA . ILE A 1 165 ? -6.677 -9.235 4.897 1.00 76.75 165 ILE A CA 1
ATOM 1317 C C . ILE A 1 165 ? -6.396 -9.725 6.324 1.00 76.75 165 ILE A C 1
ATOM 1319 O O . ILE A 1 165 ? -7.330 -10.060 7.0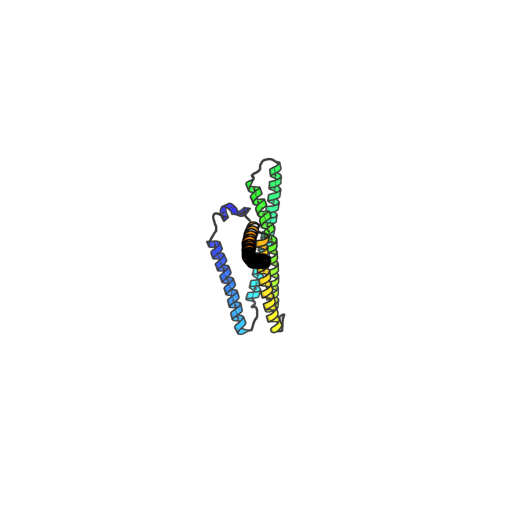52 1.00 76.75 165 ILE A O 1
ATOM 1323 N N . ILE A 1 166 ? -5.128 -9.777 6.738 1.00 76.25 166 ILE A N 1
ATOM 1324 C CA . ILE A 1 166 ? -4.706 -10.323 8.036 1.00 76.25 166 ILE A CA 1
ATOM 1325 C C . ILE A 1 166 ? -5.138 -9.406 9.181 1.00 76.25 166 ILE A C 1
ATOM 1327 O O . ILE A 1 166 ? -5.639 -9.880 10.209 1.00 76.25 166 ILE A O 1
ATOM 1331 N N . PHE A 1 167 ? -4.939 -8.098 9.019 1.00 75.69 167 PHE A N 1
ATOM 1332 C CA . PHE A 1 167 ? -5.152 -7.137 10.094 1.00 75.69 167 PHE A CA 1
ATOM 1333 C C . PHE A 1 167 ? -6.596 -6.627 10.166 1.00 75.69 167 PHE A C 1
ATOM 1335 O O . PHE A 1 167 ? -7.022 -6.220 11.250 1.00 75.69 167 PHE A O 1
ATOM 1342 N N . HIS A 1 168 ? -7.386 -6.712 9.089 1.00 75.19 168 HIS A N 1
ATOM 1343 C CA . HIS A 1 168 ? -8.789 -6.302 9.104 1.00 75.19 168 HIS A CA 1
ATOM 1344 C C . HIS A 1 168 ? -9.713 -7.430 9.615 1.00 75.19 168 HIS A C 1
ATOM 1346 O O . HIS A 1 168 ? -9.890 -8.453 8.953 1.00 75.19 168 HIS A O 1
ATOM 1352 N N . PRO A 1 169 ? -10.391 -7.259 10.767 1.00 69.88 169 PRO A N 1
ATOM 1353 C CA . PRO A 1 169 ? -11.065 -8.354 11.467 1.00 69.88 169 PRO A CA 1
ATOM 1354 C C . PRO A 1 169 ? -12.263 -8.930 10.699 1.00 69.88 169 PRO A C 1
ATOM 1356 O O . PRO A 1 169 ? -12.480 -10.139 10.738 1.00 69.88 169 PRO A O 1
ATOM 1359 N N . PHE A 1 170 ? -13.025 -8.088 9.990 1.00 73.56 170 PHE A N 1
ATOM 1360 C CA . PHE A 1 170 ? -14.177 -8.538 9.198 1.00 73.56 170 PHE A CA 1
ATOM 1361 C C . PHE A 1 170 ? -13.739 -9.331 7.960 1.00 73.56 170 PHE A C 1
ATOM 1363 O O . PHE A 1 170 ? -14.096 -10.497 7.839 1.00 73.56 170 PHE A O 1
ATOM 1370 N N . ILE A 1 171 ? -12.875 -8.750 7.119 1.00 72.75 171 ILE A N 1
ATOM 1371 C CA . ILE A 1 171 ? -12.286 -9.411 5.944 1.00 72.75 171 ILE A CA 1
ATOM 1372 C C . ILE A 1 171 ? -11.620 -10.740 6.325 1.00 72.75 171 ILE A C 1
ATOM 1374 O O . ILE A 1 171 ? -11.908 -11.766 5.709 1.00 72.75 171 ILE A O 1
ATOM 1378 N N . ARG A 1 172 ? -10.803 -10.764 7.389 1.00 76.94 172 ARG A N 1
ATOM 1379 C CA . ARG A 1 172 ? -10.191 -11.999 7.899 1.00 76.94 172 ARG A CA 1
ATOM 1380 C C . ARG A 1 172 ? -11.238 -13.065 8.207 1.00 76.94 172 ARG A C 1
ATOM 1382 O O . ARG A 1 172 ? -11.052 -14.230 7.852 1.00 76.94 172 ARG A O 1
ATOM 1389 N N . ARG A 1 173 ? -12.319 -12.695 8.899 1.00 76.81 173 ARG A N 1
ATOM 1390 C CA . ARG A 1 173 ? -13.396 -13.623 9.265 1.00 76.81 173 ARG A CA 1
ATOM 1391 C C . ARG A 1 173 ? -14.075 -14.185 8.020 1.00 76.81 173 ARG A C 1
ATOM 1393 O O . ARG A 1 173 ? -14.251 -15.399 7.946 1.00 76.81 173 ARG A O 1
ATOM 1400 N N . ASP A 1 174 ? -14.399 -13.333 7.059 1.00 79.44 174 ASP A N 1
ATOM 1401 C CA . ASP A 1 174 ? -15.121 -13.722 5.847 1.00 79.44 174 ASP A CA 1
ATOM 1402 C C . ASP A 1 174 ? -14.257 -14.635 4.961 1.00 79.44 174 ASP A C 1
ATOM 1404 O O . ASP A 1 174 ? -14.712 -15.699 4.539 1.00 79.44 174 ASP A O 1
ATOM 1408 N N . ILE A 1 175 ? -12.970 -14.310 4.788 1.00 79.75 175 ILE A N 1
ATOM 1409 C CA . ILE A 1 175 ? -12.005 -15.169 4.081 1.00 79.75 175 ILE A CA 1
ATOM 1410 C C . ILE A 1 175 ? -11.806 -16.493 4.818 1.00 79.75 175 ILE A C 1
ATOM 1412 O O . ILE A 1 175 ? -11.816 -17.552 4.197 1.00 79.75 175 ILE A O 1
ATOM 1416 N N . THR A 1 176 ? -11.701 -16.475 6.148 1.00 83.38 176 THR A N 1
ATOM 1417 C CA . THR A 1 176 ? -11.590 -17.714 6.934 1.00 83.38 176 THR A CA 1
ATOM 1418 C C . THR A 1 176 ? -12.827 -18.598 6.758 1.00 83.38 176 THR A C 1
ATOM 1420 O O . THR A 1 176 ? -12.707 -19.819 6.670 1.00 83.38 176 THR A O 1
ATOM 1423 N N . GLN A 1 177 ? -14.025 -18.010 6.692 1.00 85.25 177 GLN A N 1
ATOM 1424 C CA . GLN A 1 177 ? -15.262 -18.748 6.428 1.00 85.25 177 GLN A CA 1
ATOM 1425 C C . GLN A 1 177 ? -15.315 -19.304 5.001 1.00 85.25 177 GLN A C 1
ATOM 1427 O O . GLN A 1 177 ? -15.728 -20.449 4.821 1.00 85.25 177 GLN A O 1
ATOM 1432 N N . LEU A 1 178 ? -14.878 -18.536 4.000 1.00 84.19 178 LEU A N 1
ATOM 1433 C CA . LEU A 1 178 ? -14.771 -18.994 2.612 1.00 84.19 178 LEU A CA 1
ATOM 1434 C C . LEU A 1 178 ? -13.792 -20.163 2.480 1.00 84.19 178 LEU A C 1
ATOM 1436 O O . LEU A 1 178 ? -14.158 -21.200 1.932 1.00 84.19 178 LEU A O 1
ATOM 1440 N N . LEU A 1 179 ? -12.594 -20.042 3.058 1.00 85.31 179 LEU A N 1
ATOM 1441 C CA . LEU A 1 179 ? -11.599 -21.114 3.072 1.00 85.31 179 LEU A CA 1
ATOM 1442 C C . LEU A 1 179 ? -12.152 -22.361 3.762 1.00 85.31 179 LEU A C 1
ATOM 1444 O O . LEU A 1 179 ? -12.074 -23.452 3.204 1.00 85.31 179 LEU A O 1
ATOM 1448 N N . LYS A 1 180 ? -12.804 -22.212 4.923 1.00 86.31 180 LYS A N 1
ATOM 1449 C CA . LYS A 1 180 ? -13.479 -23.334 5.592 1.00 86.31 180 LYS A CA 1
ATOM 1450 C C . LYS A 1 180 ? -14.505 -24.005 4.682 1.00 86.31 180 LYS A C 1
ATOM 1452 O O . LYS A 1 180 ? -14.514 -25.226 4.612 1.00 86.31 180 LYS A O 1
ATOM 1457 N N . LYS A 1 181 ? -15.337 -23.245 3.963 1.00 86.06 181 LYS A N 1
ATOM 1458 C CA . LYS A 1 181 ? -16.316 -23.812 3.019 1.00 86.06 181 LYS A CA 1
ATOM 1459 C C . LYS A 1 181 ? -15.639 -24.595 1.895 1.00 86.06 181 LYS A C 1
ATOM 1461 O O . LYS A 1 181 ? -16.092 -25.691 1.595 1.00 86.06 181 LYS A O 1
ATOM 1466 N N . ILE A 1 182 ? -14.561 -24.072 1.311 1.00 83.88 182 ILE A N 1
ATOM 1467 C CA . ILE A 1 182 ? -13.822 -24.739 0.227 1.00 83.88 182 ILE A CA 1
ATOM 1468 C C . ILE A 1 182 ? -13.177 -26.036 0.735 1.00 83.88 182 ILE A C 1
ATOM 1470 O O . ILE A 1 182 ? -13.404 -27.101 0.166 1.00 83.88 182 ILE A O 1
ATOM 1474 N N . PHE A 1 183 ? -12.444 -25.977 1.850 1.00 78.62 183 PHE A N 1
ATOM 1475 C CA . PHE A 1 183 ? -11.749 -27.144 2.398 1.00 78.62 183 PHE A CA 1
ATOM 1476 C C . PHE A 1 183 ? -12.706 -28.203 2.963 1.00 78.62 183 PHE A C 1
ATOM 1478 O O . PHE A 1 183 ? -12.466 -29.394 2.781 1.00 78.62 183 PHE A O 1
ATOM 1485 N N . ILE A 1 184 ? -13.812 -27.808 3.604 1.00 73.81 184 ILE A N 1
ATOM 1486 C CA . ILE A 1 184 ? -14.829 -28.758 4.084 1.00 73.81 184 ILE A CA 1
ATOM 1487 C C . ILE A 1 184 ? -15.569 -29.397 2.903 1.00 73.81 184 ILE A C 1
ATOM 1489 O O . ILE A 1 184 ? -15.789 -30.605 2.915 1.00 73.81 184 ILE A O 1
ATOM 1493 N N . LYS A 1 185 ? -15.906 -28.627 1.859 1.00 64.56 185 LYS A N 1
ATOM 1494 C CA . LYS A 1 185 ? -16.556 -29.157 0.650 1.00 64.56 185 LYS A CA 1
ATOM 1495 C C . LYS A 1 185 ? -15.667 -30.175 -0.071 1.00 64.56 185 LYS A C 1
ATOM 1497 O O . LYS A 1 185 ? -16.161 -31.230 -0.457 1.00 64.56 185 LYS A O 1
ATOM 1502 N N . ASN A 1 186 ? -14.364 -29.910 -0.167 1.00 60.28 186 ASN A N 1
ATOM 1503 C CA . ASN A 1 186 ? -13.412 -30.859 -0.750 1.00 60.28 186 ASN A CA 1
ATOM 1504 C C . ASN A 1 186 ? -13.228 -32.106 0.135 1.00 60.28 186 ASN A C 1
ATOM 1506 O O . ASN A 1 186 ? -13.170 -33.217 -0.377 1.00 60.28 186 ASN A O 1
ATOM 1510 N N . ARG A 1 187 ? -13.262 -31.965 1.467 1.00 52.47 187 ARG A N 1
ATOM 1511 C CA . ARG A 1 187 ? -13.178 -33.116 2.384 1.00 52.47 187 ARG A CA 1
ATOM 1512 C C . ARG A 1 187 ? -14.399 -34.046 2.314 1.00 52.47 187 ARG A C 1
ATOM 1514 O O . ARG A 1 187 ? -14.247 -35.254 2.464 1.00 52.47 187 ARG A O 1
ATOM 1521 N N . ILE A 1 188 ? -15.598 -33.503 2.091 1.00 54.88 188 ILE A N 1
ATOM 1522 C CA . ILE A 1 188 ? -16.836 -34.295 1.935 1.00 54.88 188 ILE A CA 1
ATOM 1523 C C . ILE A 1 188 ? -16.866 -35.010 0.570 1.00 54.88 188 ILE A C 1
ATOM 1525 O O . ILE A 1 188 ? -17.321 -36.152 0.475 1.00 54.88 188 ILE A O 1
ATOM 1529 N N . SER A 1 189 ? -16.324 -34.376 -0.476 1.00 51.47 189 SER A N 1
ATOM 1530 C CA . SER A 1 189 ? -16.109 -35.001 -1.790 1.00 51.47 189 SER A CA 1
ATOM 1531 C C . SER A 1 189 ? -15.235 -36.259 -1.679 1.00 51.47 189 SER A C 1
ATOM 1533 O O . SER A 1 189 ? -15.617 -37.330 -2.151 1.00 51.47 189 SER A O 1
ATOM 1535 N N . ASP A 1 190 ? -14.121 -36.181 -0.950 1.00 51.69 190 ASP A N 1
ATOM 1536 C CA . ASP A 1 190 ? -13.205 -37.319 -0.815 1.00 51.69 190 ASP A CA 1
ATOM 1537 C C . ASP A 1 190 ? -13.747 -38.420 0.117 1.00 51.69 190 ASP A C 1
ATOM 1539 O O . ASP A 1 190 ? -13.516 -39.609 -0.120 1.00 51.69 190 ASP A O 1
ATOM 1543 N N . SER A 1 191 ? -14.519 -38.072 1.158 1.00 51.69 191 SER A N 1
ATOM 1544 C CA . SER A 1 191 ? -15.086 -39.083 2.065 1.00 51.69 191 SER A CA 1
ATOM 1545 C C . SER A 1 191 ? -16.254 -39.855 1.450 1.00 51.69 191 SER A C 1
ATOM 1547 O O . SER A 1 191 ? -16.388 -41.046 1.712 1.00 51.69 191 SER A O 1
ATOM 1549 N N . SER A 1 192 ? -17.091 -39.214 0.627 1.00 53.47 192 SER A N 1
ATOM 1550 C CA . SER A 1 192 ? -18.221 -39.884 -0.040 1.00 53.47 192 SER A CA 1
ATOM 1551 C C . SER A 1 192 ? -17.760 -40.901 -1.0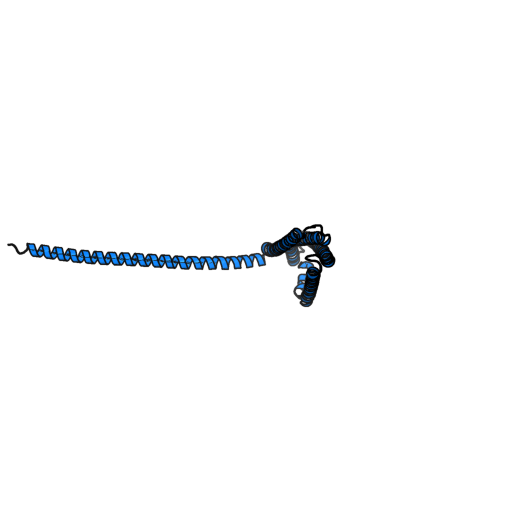92 1.00 53.47 192 SER A C 1
ATOM 1553 O O . SER A 1 192 ? -18.320 -41.996 -1.189 1.00 53.47 192 SER A O 1
ATOM 1555 N N . THR A 1 193 ? -16.677 -40.591 -1.807 1.00 54.12 193 THR A N 1
ATOM 1556 C CA . THR A 1 193 ? -16.060 -41.489 -2.796 1.00 54.12 193 THR A CA 1
ATOM 1557 C C . THR A 1 193 ? -15.377 -42.686 -2.123 1.00 54.12 193 THR A C 1
ATOM 1559 O O . THR A 1 193 ? -15.514 -43.824 -2.566 1.00 54.12 193 THR A O 1
ATOM 1562 N N . ASN A 1 194 ? -14.718 -42.465 -0.982 1.00 52.94 194 ASN A N 1
ATOM 1563 C CA . ASN A 1 194 ? -14.133 -43.559 -0.205 1.00 52.94 194 ASN A CA 1
ATOM 1564 C C . ASN A 1 194 ? -15.206 -44.433 0.462 1.00 52.94 194 ASN A C 1
ATOM 1566 O O . ASN A 1 194 ? -15.098 -45.655 0.439 1.00 52.94 194 ASN A O 1
ATOM 1570 N N . MET A 1 195 ? -16.271 -43.847 1.016 1.00 51.12 195 MET A N 1
ATOM 1571 C CA . MET A 1 195 ? -17.327 -44.606 1.699 1.00 51.12 195 MET A CA 1
ATOM 1572 C C . MET A 1 195 ? -18.142 -45.478 0.735 1.00 51.12 195 MET A C 1
ATOM 1574 O O . MET A 1 195 ? -18.480 -46.609 1.071 1.00 51.12 195 MET A O 1
ATOM 1578 N N . THR A 1 196 ? -18.387 -45.007 -0.491 1.00 58.28 196 THR A N 1
ATOM 1579 C CA . THR A 1 196 ? -19.003 -45.826 -1.551 1.00 58.28 196 THR A CA 1
ATOM 1580 C C . THR A 1 196 ? -18.093 -46.969 -2.007 1.00 58.28 196 THR A C 1
ATOM 1582 O O . THR A 1 196 ? -18.583 -48.072 -2.246 1.00 58.28 196 THR A O 1
ATOM 1585 N N . PHE A 1 197 ? -16.773 -46.759 -2.051 1.00 57.69 197 PHE A N 1
ATOM 1586 C CA . PHE A 1 197 ? -15.807 -47.828 -2.320 1.00 57.69 197 PHE A CA 1
ATOM 1587 C C . PHE A 1 197 ? -15.784 -48.895 -1.210 1.00 57.69 197 PHE A C 1
ATOM 1589 O O . PHE A 1 197 ? -15.790 -50.090 -1.510 1.00 57.69 197 PHE A O 1
ATOM 1596 N N . TYR A 1 198 ? -15.830 -48.490 0.066 1.00 52.66 198 TYR A N 1
ATOM 1597 C CA . TYR A 1 198 ? -15.907 -49.426 1.196 1.00 52.66 198 TYR A CA 1
ATOM 1598 C C . TYR A 1 198 ? -17.214 -50.228 1.203 1.00 52.66 198 TYR A C 1
ATOM 1600 O O . TYR A 1 198 ? -17.164 -51.451 1.312 1.00 52.66 198 TYR A O 1
ATOM 1608 N N . LEU A 1 199 ? -18.360 -49.571 0.996 1.00 58.72 199 LEU A N 1
ATOM 1609 C CA . LEU A 1 199 ? -19.666 -50.240 0.931 1.00 58.72 199 LEU A CA 1
ATOM 1610 C C . LEU A 1 199 ? -19.760 -51.225 -0.242 1.00 58.72 199 LEU A C 1
ATOM 1612 O O . LEU A 1 199 ? -20.356 -52.292 -0.115 1.00 58.72 199 LEU A O 1
ATOM 1616 N N . LYS A 1 200 ? -19.139 -50.908 -1.385 1.00 69.12 200 LYS A N 1
ATOM 1617 C CA . LYS A 1 200 ? -19.077 -51.830 -2.525 1.00 69.12 200 LYS A CA 1
ATOM 1618 C C . LYS A 1 200 ? -18.267 -53.087 -2.192 1.00 69.12 200 LYS A C 1
ATOM 1620 O O . LYS A 1 200 ? -18.712 -54.191 -2.489 1.00 69.12 200 LYS A O 1
ATOM 1625 N N . LYS A 1 201 ? -17.121 -52.926 -1.527 1.00 68.19 201 LYS A N 1
ATOM 1626 C CA . LYS A 1 201 ? -16.242 -54.038 -1.139 1.00 68.19 201 LYS A CA 1
ATOM 1627 C C . LYS A 1 201 ? -16.863 -54.928 -0.053 1.00 68.19 201 LYS A C 1
ATOM 1629 O O . LYS A 1 201 ? -16.657 -56.137 -0.058 1.00 68.19 201 LYS A O 1
ATOM 1634 N N . GLU A 1 202 ? -17.638 -54.338 0.854 1.00 62.66 202 GLU A N 1
ATOM 1635 C CA . GLU A 1 202 ? -18.397 -55.066 1.877 1.00 62.66 202 GLU A CA 1
ATOM 1636 C C . GLU A 1 202 ? -19.526 -55.903 1.256 1.00 62.66 202 GLU A C 1
ATOM 1638 O O . GLU A 1 202 ? -19.659 -57.085 1.570 1.00 62.66 202 GLU A O 1
ATOM 1643 N N . ASN A 1 203 ? -20.264 -55.341 0.294 1.00 70.88 203 ASN A N 1
ATOM 1644 C CA . ASN A 1 203 ? -21.293 -56.081 -0.441 1.00 70.88 203 ASN A CA 1
ATOM 1645 C C . ASN A 1 203 ? -20.702 -57.238 -1.266 1.00 70.88 203 ASN A C 1
ATOM 1647 O O . ASN A 1 203 ? -21.237 -58.344 -1.233 1.00 70.88 203 ASN A O 1
ATOM 1651 N N . GLU A 1 204 ? -19.559 -57.028 -1.929 1.00 76.75 204 GLU A N 1
ATOM 1652 C CA . GLU A 1 204 ? -18.845 -58.092 -2.653 1.00 76.75 204 GLU A CA 1
ATOM 1653 C C . GLU A 1 204 ? -18.397 -59.232 -1.715 1.00 76.75 204 GLU A C 1
ATOM 1655 O O . GLU A 1 204 ? -18.493 -60.407 -2.075 1.00 76.75 204 GLU A O 1
ATOM 1660 N N . ALA A 1 205 ? -17.959 -58.916 -0.491 1.00 71.50 205 ALA A N 1
ATOM 1661 C CA . ALA A 1 205 ? -17.592 -59.922 0.508 1.00 71.50 205 ALA A CA 1
ATOM 1662 C C . ALA A 1 205 ? -18.811 -60.709 1.026 1.00 71.50 205 ALA A C 1
ATOM 1664 O O . ALA A 1 205 ? -18.741 -61.931 1.176 1.00 71.50 205 ALA A O 1
ATOM 1665 N N . ILE A 1 206 ? -19.944 -60.037 1.256 1.00 76.25 206 ILE A N 1
ATOM 1666 C CA . ILE A 1 206 ? -21.201 -60.682 1.670 1.00 76.25 206 ILE A CA 1
ATOM 1667 C C . ILE A 1 206 ? -21.696 -61.648 0.587 1.00 76.25 206 ILE A C 1
ATOM 1669 O O . ILE A 1 206 ? -22.110 -62.769 0.901 1.00 76.25 206 ILE A O 1
ATOM 1673 N N . ASP A 1 207 ? -21.619 -61.256 -0.683 1.00 79.69 207 ASP A N 1
ATOM 1674 C CA . ASP A 1 207 ? -22.030 -62.109 -1.798 1.00 79.69 207 ASP A CA 1
ATOM 1675 C C . ASP A 1 207 ? -21.118 -63.337 -1.947 1.00 79.69 207 ASP A C 1
ATOM 1677 O O . ASP A 1 207 ? -21.610 -64.450 -2.164 1.00 79.69 207 ASP A O 1
ATOM 1681 N N . GLN A 1 208 ? -19.807 -63.189 -1.722 1.00 77.44 208 GLN A N 1
ATOM 1682 C CA . GLN A 1 208 ? -18.880 -64.325 -1.677 1.00 77.44 208 GLN A CA 1
ATOM 1683 C C . GLN A 1 208 ? -19.198 -65.295 -0.527 1.00 77.44 208 GLN A C 1
ATOM 1685 O O . GLN A 1 208 ? -19.205 -66.511 -0.734 1.00 77.44 208 GLN A O 1
ATOM 1690 N N . ILE A 1 209 ? -19.526 -64.786 0.666 1.00 78.44 209 ILE A N 1
ATOM 1691 C CA . ILE A 1 209 ? -19.912 -65.619 1.818 1.00 78.44 209 ILE A CA 1
ATOM 1692 C C . ILE A 1 209 ? -21.217 -66.375 1.536 1.00 78.44 209 ILE A C 1
ATOM 1694 O O . ILE A 1 209 ? -21.307 -67.575 1.813 1.00 78.44 209 ILE A O 1
ATOM 1698 N N . LYS A 1 210 ? -22.218 -65.721 0.934 1.00 80.00 210 LYS A N 1
ATOM 1699 C CA . LYS A 1 210 ? -23.470 -66.384 0.524 1.00 80.00 210 LYS A CA 1
ATOM 1700 C C . LYS A 1 210 ? -23.218 -67.481 -0.506 1.00 80.00 210 LYS A C 1
ATOM 1702 O O . LYS A 1 210 ? -23.765 -68.576 -0.387 1.00 80.00 210 LYS A O 1
ATOM 1707 N N . MET A 1 211 ? -22.363 -67.219 -1.493 1.00 82.25 211 MET A N 1
ATOM 1708 C CA . MET A 1 211 ? -22.017 -68.203 -2.519 1.00 82.25 211 MET A CA 1
ATOM 1709 C C . MET A 1 211 ? -21.303 -69.426 -1.922 1.00 82.25 211 MET A C 1
ATOM 1711 O O . MET A 1 211 ? -21.618 -70.562 -2.285 1.00 82.25 211 MET A O 1
ATOM 1715 N N . LEU A 1 212 ? -20.391 -69.211 -0.967 1.00 77.06 212 LEU A N 1
ATOM 1716 C CA . LEU A 1 212 ? -19.742 -70.290 -0.222 1.00 77.06 212 LEU A CA 1
ATOM 1717 C C . LEU A 1 212 ? -20.756 -71.081 0.609 1.00 77.06 212 LEU A C 1
ATOM 1719 O O . LEU A 1 212 ? -20.783 -72.304 0.508 1.00 77.06 212 LEU A O 1
ATOM 1723 N N . THR A 1 213 ? -21.638 -70.410 1.348 1.00 77.94 213 THR A N 1
ATOM 1724 C CA . THR A 1 213 ? -22.665 -71.066 2.177 1.00 77.94 213 THR A CA 1
ATOM 1725 C C . THR A 1 213 ? -23.569 -71.968 1.332 1.00 77.94 213 THR A C 1
ATOM 1727 O O . THR A 1 213 ? -23.705 -73.154 1.623 1.00 77.94 213 THR A O 1
ATOM 1730 N N . ASN A 1 214 ? -24.057 -71.466 0.194 1.00 81.44 214 ASN A N 1
ATOM 1731 C CA . ASN A 1 214 ? -24.875 -72.246 -0.741 1.00 81.44 214 ASN A CA 1
ATOM 1732 C C . ASN A 1 214 ? -24.128 -73.464 -1.321 1.00 81.44 214 ASN A C 1
ATOM 1734 O O . ASN A 1 214 ? -24.724 -74.510 -1.581 1.00 81.44 214 ASN A O 1
ATOM 1738 N N . SER A 1 215 ? -22.817 -73.343 -1.554 1.00 80.94 215 SER A N 1
ATOM 1739 C CA . SER A 1 215 ? -21.976 -74.454 -2.023 1.00 80.94 215 SER A CA 1
ATOM 1740 C C . SER A 1 215 ? -21.808 -75.535 -0.950 1.00 80.94 215 SER A C 1
ATOM 1742 O O . SER A 1 215 ? -21.884 -76.732 -1.244 1.00 80.94 215 SER A O 1
ATOM 1744 N N . TRP A 1 216 ? -21.632 -75.122 0.306 1.00 72.06 216 TRP A N 1
ATOM 1745 C CA . TRP A 1 216 ? -21.531 -76.025 1.450 1.00 72.06 216 TRP A CA 1
ATOM 1746 C C . TRP A 1 216 ? -22.847 -76.754 1.724 1.00 72.06 216 TRP A C 1
ATOM 1748 O O . TRP A 1 216 ? -22.831 -77.973 1.888 1.00 72.06 216 TRP A O 1
ATOM 1758 N N . GLU A 1 217 ? -23.983 -76.057 1.678 1.00 76.69 217 GLU A N 1
ATOM 1759 C CA . GLU A 1 217 ? -25.310 -76.671 1.817 1.00 76.69 217 GLU A CA 1
ATOM 1760 C C . GLU A 1 217 ? -25.574 -77.709 0.721 1.00 76.69 217 GLU A C 1
ATOM 1762 O O . GLU A 1 217 ? -25.990 -78.831 1.016 1.00 76.69 217 GLU A O 1
ATOM 1767 N N . LYS A 1 218 ? -25.240 -77.397 -0.541 1.00 75.12 218 LYS A N 1
ATOM 1768 C CA . LYS A 1 218 ? -25.339 -78.365 -1.648 1.00 75.12 218 LYS A CA 1
ATOM 1769 C C . LYS A 1 218 ? -24.459 -79.598 -1.430 1.00 75.12 218 LYS A C 1
ATOM 1771 O O . LYS A 1 218 ? -24.900 -80.715 -1.702 1.00 75.12 218 LYS A O 1
ATOM 1776 N N . LYS A 1 219 ? -23.230 -79.428 -0.927 1.00 72.75 219 LYS A N 1
ATOM 1777 C CA . LYS A 1 219 ? -22.346 -80.560 -0.595 1.00 72.75 219 LYS A CA 1
ATOM 1778 C C . LYS A 1 219 ? -22.887 -81.396 0.567 1.00 72.75 219 LYS A C 1
ATOM 1780 O O . LYS A 1 219 ? -22.828 -82.621 0.491 1.00 72.75 219 LYS A O 1
ATOM 1785 N N . ALA A 1 220 ? -23.433 -80.766 1.605 1.00 66.81 220 ALA A N 1
ATOM 1786 C CA . ALA A 1 220 ? -24.032 -81.463 2.742 1.00 66.81 220 ALA A CA 1
ATOM 1787 C C . ALA A 1 220 ? -25.260 -82.291 2.322 1.00 66.81 220 ALA A C 1
ATOM 1789 O O . ALA A 1 220 ? -25.369 -83.459 2.693 1.00 66.81 220 ALA A O 1
ATOM 1790 N N . LEU A 1 221 ? -26.128 -81.733 1.470 1.00 65.94 221 LEU A N 1
ATOM 1791 C CA . LEU A 1 221 ? -27.262 -82.448 0.873 1.00 65.94 221 LEU A CA 1
ATOM 1792 C C . LEU A 1 221 ? -26.816 -83.653 0.030 1.00 65.94 221 LEU A C 1
ATOM 1794 O O . LEU A 1 221 ? -27.362 -84.745 0.186 1.00 65.94 221 LEU A O 1
ATOM 1798 N N . ASN A 1 222 ? -25.784 -83.499 -0.806 1.00 65.25 222 ASN A N 1
ATOM 1799 C CA . ASN A 1 222 ? -25.239 -84.622 -1.580 1.00 65.25 222 ASN A CA 1
ATOM 1800 C C . ASN A 1 222 ? -24.618 -85.714 -0.693 1.00 65.25 222 ASN A C 1
ATOM 1802 O O . ASN A 1 222 ? -24.799 -86.900 -0.965 1.00 65.25 222 ASN A O 1
ATOM 1806 N N . ASN A 1 223 ? -23.925 -85.342 0.386 1.00 58.41 223 ASN A N 1
ATOM 1807 C CA . ASN A 1 223 ? -23.357 -86.315 1.320 1.00 58.41 223 ASN A CA 1
ATOM 1808 C C . ASN A 1 223 ? -24.437 -87.070 2.110 1.00 58.41 223 ASN A C 1
ATOM 1810 O O . ASN A 1 223 ? -24.306 -88.280 2.295 1.00 58.41 223 ASN A O 1
ATOM 1814 N N . ASN A 1 224 ? -25.527 -86.405 2.503 1.00 58.31 224 ASN A N 1
ATOM 1815 C CA . ASN A 1 224 ? -26.664 -87.069 3.149 1.00 58.31 224 ASN A CA 1
ATOM 1816 C C . ASN A 1 224 ? -27.365 -88.060 2.208 1.00 58.31 224 ASN A C 1
ATOM 1818 O O . ASN A 1 224 ? -27.691 -89.172 2.625 1.00 58.31 224 ASN A O 1
ATOM 1822 N N . ASN A 1 225 ? -27.517 -87.718 0.926 1.00 56.47 225 ASN A N 1
ATOM 1823 C CA . ASN A 1 225 ? -28.068 -88.641 -0.070 1.00 56.47 225 ASN A CA 1
ATOM 1824 C C . ASN A 1 225 ? -27.165 -89.872 -0.275 1.00 56.47 225 ASN A C 1
ATOM 1826 O O . ASN A 1 225 ? -27.659 -90.999 -0.373 1.00 56.47 225 ASN A O 1
ATOM 1830 N N . ASN A 1 226 ? -25.841 -89.694 -0.251 1.00 54.69 226 ASN A N 1
ATOM 1831 C CA . ASN A 1 226 ? -24.899 -90.814 -0.305 1.00 54.69 226 ASN A CA 1
ATOM 1832 C C . ASN A 1 226 ? -24.981 -91.705 0.946 1.00 54.69 226 ASN A C 1
ATOM 1834 O O . ASN A 1 226 ? -24.938 -92.928 0.822 1.00 54.69 226 ASN A O 1
ATOM 1838 N N . MET A 1 227 ? -25.173 -91.128 2.137 1.00 50.16 227 MET A N 1
ATOM 1839 C CA . MET A 1 227 ? -25.315 -91.893 3.383 1.00 50.16 227 MET A CA 1
ATOM 1840 C C . MET A 1 227 ? -26.596 -92.745 3.399 1.00 50.16 227 MET A C 1
ATOM 1842 O O . MET A 1 227 ? -26.549 -93.922 3.757 1.00 50.16 227 MET A O 1
ATOM 1846 N N . ILE A 1 228 ? -27.724 -92.195 2.932 1.00 53.59 228 ILE A N 1
ATOM 1847 C CA . ILE A 1 228 ? -28.999 -92.929 2.808 1.00 53.59 228 ILE A CA 1
ATOM 1848 C C . ILE A 1 228 ? -28.868 -94.086 1.803 1.00 53.59 228 ILE A C 1
ATOM 1850 O O . ILE A 1 228 ? -29.375 -95.185 2.039 1.00 53.59 228 ILE A O 1
ATOM 1854 N N . THR A 1 229 ? -28.125 -93.879 0.713 1.00 50.78 229 THR A N 1
ATOM 1855 C CA . THR A 1 229 ? -27.883 -94.923 -0.296 1.00 50.78 229 THR A CA 1
ATOM 1856 C C . THR A 1 229 ? -27.037 -96.074 0.264 1.00 50.78 229 THR A C 1
ATOM 1858 O O . THR A 1 229 ? -27.312 -97.239 -0.025 1.00 50.78 229 THR A O 1
ATOM 1861 N N . VAL A 1 230 ? -26.049 -95.779 1.119 1.00 52.53 230 VAL A N 1
ATOM 1862 C CA . VAL A 1 230 ? -25.237 -96.807 1.794 1.00 52.53 230 VAL A CA 1
ATOM 1863 C C . VAL A 1 230 ? -26.072 -97.599 2.805 1.00 52.53 230 VAL A C 1
ATOM 1865 O O . VAL A 1 230 ? -26.002 -98.826 2.808 1.00 52.53 230 VAL A O 1
ATOM 1868 N N . VAL A 1 231 ? -26.923 -96.945 3.605 1.00 52.69 231 VAL A N 1
ATOM 1869 C CA . VAL A 1 231 ? -27.776 -97.635 4.596 1.00 52.69 231 VAL A CA 1
ATOM 1870 C C . VAL A 1 231 ? -28.792 -98.572 3.929 1.00 52.69 231 VAL A C 1
ATOM 1872 O O . VAL A 1 231 ? -29.025 -99.674 4.427 1.00 52.69 231 VAL A O 1
ATOM 1875 N N . ASN A 1 232 ? -29.342 -98.204 2.768 1.00 50.88 232 ASN A N 1
ATOM 1876 C CA . ASN A 1 232 ? -30.241 -99.094 2.026 1.00 50.88 232 ASN A CA 1
ATOM 1877 C C . ASN A 1 232 ? -29.522 -100.297 1.397 1.00 50.88 232 ASN A C 1
ATOM 1879 O O . ASN A 1 232 ? -30.123 -101.363 1.277 1.00 50.88 232 ASN A O 1
ATOM 1883 N N . LYS A 1 233 ? -28.232 -100.178 1.055 1.00 51.72 233 LYS A N 1
ATOM 1884 C CA . LYS A 1 233 ? -27.461 -101.290 0.478 1.00 51.72 233 LYS A CA 1
ATOM 1885 C C . LYS A 1 233 ? -27.154 -102.400 1.494 1.00 51.72 233 LYS A C 1
ATOM 1887 O O . LYS A 1 233 ? -27.064 -103.559 1.107 1.00 51.72 233 LYS A O 1
ATOM 1892 N N . TYR A 1 234 ? -27.062 -102.071 2.785 1.00 50.09 234 TYR A N 1
ATOM 1893 C CA . TYR A 1 234 ? -26.790 -103.041 3.858 1.00 50.09 234 TYR A CA 1
ATOM 1894 C C . TYR A 1 234 ? -28.043 -103.666 4.494 1.00 50.09 234 TYR A C 1
ATOM 1896 O O . TYR A 1 234 ? -27.919 -104.574 5.309 1.00 50.09 234 TYR A O 1
ATOM 1904 N N . LYS A 1 235 ? -29.256 -103.245 4.109 1.00 49.28 235 LYS A N 1
ATOM 1905 C CA . LYS A 1 235 ? -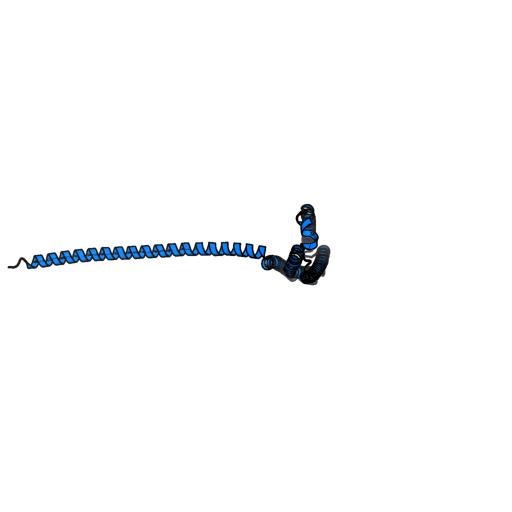30.515 -103.842 4.602 1.00 49.28 235 LYS A CA 1
ATOM 1906 C C . LYS A 1 235 ? -31.053 -105.004 3.753 1.00 49.28 235 LYS A C 1
ATOM 1908 O O . LYS A 1 235 ? -32.100 -105.546 4.091 1.00 49.28 235 LYS A O 1
ATOM 1913 N N . VAL A 1 236 ? -30.359 -105.393 2.679 1.00 51.66 236 VAL A N 1
ATOM 1914 C CA . VAL A 1 236 ? -30.841 -106.396 1.701 1.00 51.66 236 VAL A CA 1
ATOM 1915 C C . VAL A 1 236 ? -30.096 -107.740 1.782 1.00 51.66 236 VAL A C 1
ATOM 1917 O O . VAL A 1 236 ? -30.416 -108.657 1.039 1.00 51.66 236 VAL A O 1
ATOM 1920 N N . VAL A 1 237 ? -29.161 -107.924 2.718 1.00 48.44 237 VAL A N 1
ATOM 1921 C CA . VAL A 1 237 ? -28.528 -109.236 2.937 1.00 48.44 237 VAL A CA 1
ATOM 1922 C C . VAL A 1 237 ? -28.930 -109.750 4.317 1.00 48.44 237 VAL A C 1
ATOM 1924 O O . VAL A 1 237 ? -28.320 -109.408 5.328 1.00 48.44 237 VAL A O 1
ATOM 1927 N N . LYS A 1 238 ? -30.037 -110.493 4.327 1.00 43.12 238 LYS A N 1
ATOM 1928 C CA . LYS A 1 238 ? -30.422 -111.441 5.375 1.00 43.12 238 LYS A CA 1
ATOM 1929 C C . LYS A 1 238 ? -29.966 -112.827 4.949 1.00 43.12 238 LYS A C 1
ATOM 1931 O O . LYS A 1 238 ? -30.106 -113.111 3.739 1.00 43.12 238 LYS A O 1
#